Protein AF-A0A8T4SAX8-F1 (afdb_monomer)

Sequence (302 aa):
MKNDQKVLEKKLENIKKQLTTNAILVIIAALVLIFVPMMTFENFMFKFSLEVIIAFVVLIVCVVRSFTLRSKKEELEAELSIYSKKEIKQEVKKVEKEPEQEYTCAWCDKKFKTEETLHKHNETCEKKKHGEEKDIKIVLWGVGIIVFVIFSSISYFVFNNKVNLIAAVLIGFIATPFFDKVFVHYKKRNSRLRHFEFNWWKKTIVILVIILIFILINLLIPECPKSCNDNNSCTNDFCSAETGYKCMNTLKLNCKGNGICEGGEYGSSDCPNCDDNNKCTVDSYDSASKQCIHTEMIGCVK

Mean predicted aligned error: 15.71 Å

Foldseek 3Di:
DVVVLVVLVVVLVVLVVVLVVLVVVLVVLVVCVVVVVVPDDDDDLPPPPPVVVVSVVSNVVSVVVNVVSVVVNVVSVVVSVVVVVVVVVVVVVPDDDDDQDWDAAPQPRDIDSDPVVNVVVNVVSVVVVVVVVVVVVVVVVVVVVVVVVVVVVVVVVCVVVVPPVVVVVVVVVVCVVVVVVVVVVVCVVDVVCPPVPVDPVVVVVVVVVVVVVVVVVVVSVQAAPPDLCPVDPQWDWDADVVNVSDIDIDGHQQDAPPLQDHPPVPPGPSQDDLCPVDPQWDWDADSVVRDIDTHGHPPDDD

pLDDT: mean 80.19, std 11.48, range [44.44, 96.56]

Nearest PDB structures (foldseek):
  8al0-assembly1_0  TM=1.749E-01  e=9.809E+00  Synechocystis sp. PCC 6803

Solvent-accessible surface area (backbone atoms only — not comparable to full-atom values): 18014 Å² total; per-residue (Å²): 107,79,68,57,52,55,52,50,52,54,52,50,53,53,51,51,53,50,49,53,53,44,52,52,51,49,51,51,51,51,49,48,68,61,49,60,70,73,76,56,89,84,84,69,85,80,75,55,63,63,62,54,49,50,50,50,52,52,45,51,53,46,52,53,54,45,52,56,50,50,54,52,49,54,52,51,54,52,53,51,54,54,52,56,55,50,55,55,55,64,67,56,73,76,68,84,86,82,71,92,68,76,44,68,42,94,85,75,74,48,75,30,85,45,71,69,62,44,52,60,47,48,62,56,51,51,55,53,51,57,52,58,54,52,57,53,51,55,52,51,51,54,51,51,51,53,52,49,54,52,51,50,52,52,49,54,51,40,67,74,64,70,52,60,63,68,58,60,52,49,53,53,59,69,44,48,66,55,52,52,54,52,48,53,55,49,52,73,71,39,76,84,53,74,79,67,73,77,50,68,66,60,55,53,51,54,52,52,52,53,52,50,52,50,53,50,52,59,71,70,50,84,63,59,67,99,68,54,78,83,84,51,92,43,45,51,57,43,60,41,78,89,58,70,36,36,71,47,72,40,80,44,84,67,35,87,78,76,67,55,47,40,80,88,37,72,90,40,94,34,28,80,85,47,79,82,84,50,91,46,44,51,60,39,68,41,49,88,80,71,41,68,45,72,44,75,48,91,86,59,83,130

Structure (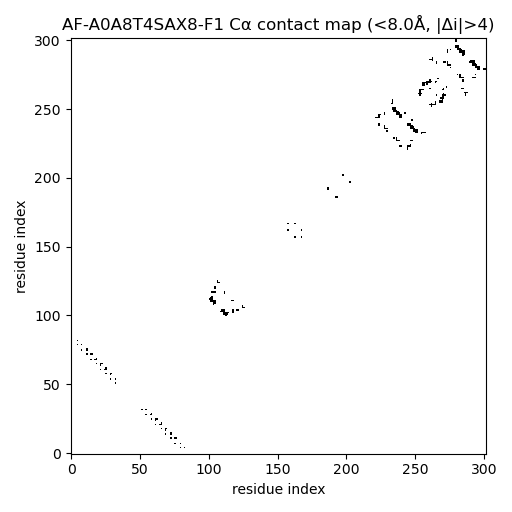mmCIF, N/CA/C/O backbone):
data_AF-A0A8T4SAX8-F1
#
_entry.id   AF-A0A8T4SAX8-F1
#
loop_
_atom_site.group_PDB
_atom_site.id
_atom_site.type_symbol
_atom_site.label_atom_id
_atom_site.label_alt_id
_atom_site.label_comp_id
_atom_site.label_asym_id
_atom_site.label_entity_id
_atom_site.label_seq_id
_atom_site.pdbx_PDB_ins_code
_atom_site.Cartn_x
_atom_site.Cartn_y
_atom_site.Cartn_z
_atom_site.occupancy
_atom_site.B_iso_or_equiv
_atom_site.auth_seq_id
_atom_site.auth_comp_id
_atom_site.auth_asym_id
_atom_site.auth_atom_id
_atom_site.pdbx_PDB_model_num
ATOM 1 N N . MET A 1 1 ? -40.194 -11.510 35.698 1.00 70.44 1 MET A N 1
ATOM 2 C CA . MET A 1 1 ? -38.965 -11.473 36.525 1.00 70.44 1 MET A CA 1
ATOM 3 C C . MET A 1 1 ? -38.112 -12.721 36.357 1.00 70.44 1 MET A C 1
ATOM 5 O O . MET A 1 1 ? -37.219 -12.670 35.525 1.00 70.44 1 MET A O 1
ATOM 9 N N . LYS A 1 2 ? -38.402 -13.866 37.002 1.00 81.00 2 LYS A N 1
ATOM 10 C CA . LYS A 1 2 ? -37.563 -15.081 36.840 1.00 81.00 2 LYS A CA 1
ATOM 11 C C . LYS A 1 2 ? -37.415 -15.573 35.390 1.00 81.00 2 LYS A C 1
ATOM 13 O O . LYS A 1 2 ? -36.378 -16.122 35.033 1.00 81.00 2 LYS A O 1
ATOM 18 N N . ASN A 1 3 ? -38.435 -15.377 34.550 1.00 87.50 3 ASN A N 1
ATOM 19 C CA . ASN A 1 3 ? -38.376 -15.784 33.142 1.00 87.50 3 ASN A CA 1
ATOM 20 C C . ASN A 1 3 ? -37.471 -14.861 32.301 1.00 87.50 3 ASN A C 1
ATOM 22 O O . ASN A 1 3 ? -36.722 -15.340 31.456 1.00 87.50 3 ASN A O 1
ATOM 26 N N . ASP A 1 4 ? -37.476 -13.556 32.581 1.00 85.31 4 ASP A N 1
ATOM 27 C CA . ASP A 1 4 ? -36.700 -12.557 31.833 1.00 85.31 4 ASP A CA 1
ATOM 28 C C . ASP A 1 4 ? -35.198 -12.668 32.130 1.00 85.31 4 ASP A C 1
ATOM 30 O O . ASP A 1 4 ? -34.370 -12.563 31.224 1.00 85.31 4 ASP A O 1
ATOM 34 N N . GLN A 1 5 ? -34.844 -12.975 33.384 1.00 87.94 5 GLN A N 1
ATOM 35 C CA . GLN A 1 5 ? -33.459 -13.229 33.785 1.00 87.94 5 GLN A CA 1
ATOM 36 C C . GLN A 1 5 ? -32.867 -14.433 33.040 1.00 87.94 5 GLN A C 1
ATOM 38 O O . GLN A 1 5 ? -31.785 -14.328 32.463 1.00 87.94 5 GLN A O 1
ATOM 43 N N . LYS A 1 6 ? -33.605 -15.550 32.966 1.00 90.75 6 LYS A N 1
ATOM 44 C CA . LYS A 1 6 ? -33.162 -16.743 32.223 1.00 90.75 6 LYS A CA 1
ATOM 45 C C . LYS A 1 6 ? -32.931 -16.450 30.737 1.00 90.75 6 LYS A C 1
ATOM 47 O O . LYS A 1 6 ? -32.014 -17.004 30.130 1.00 90.75 6 LYS A O 1
ATOM 52 N N . VAL A 1 7 ? -33.738 -15.570 30.137 1.00 92.44 7 VAL A N 1
ATOM 53 C CA . VAL A 1 7 ? -33.563 -15.150 28.736 1.00 92.44 7 VAL A CA 1
ATOM 54 C C . VAL A 1 7 ? -32.272 -14.341 28.554 1.00 92.44 7 VAL A C 1
ATOM 56 O O . VAL A 1 7 ? -31.550 -14.566 27.579 1.00 92.44 7 VAL A O 1
ATOM 59 N N . LEU A 1 8 ? -31.952 -13.433 29.480 1.00 88.06 8 LEU A N 1
ATOM 60 C CA . LEU A 1 8 ? -30.714 -12.645 29.450 1.00 88.06 8 LEU A CA 1
ATOM 61 C C . LEU A 1 8 ? -29.466 -13.510 29.667 1.00 88.06 8 LEU A C 1
ATOM 63 O O . LEU A 1 8 ? -28.505 -13.389 28.908 1.00 88.06 8 LEU A O 1
ATOM 67 N N . GLU A 1 9 ? -29.497 -14.434 30.628 1.00 90.75 9 GLU A N 1
ATOM 68 C CA . GLU A 1 9 ? -28.398 -15.376 30.884 1.00 90.75 9 GLU A CA 1
ATOM 69 C C . GLU A 1 9 ? -28.094 -16.232 29.647 1.00 90.75 9 GLU A C 1
ATOM 71 O O . GLU A 1 9 ? -26.938 -16.342 29.228 1.00 90.75 9 GLU A O 1
ATOM 76 N N . LYS A 1 10 ? -29.136 -16.745 28.979 1.00 94.50 10 LYS A N 1
ATOM 77 C CA . LYS A 1 10 ? -28.985 -17.517 27.737 1.00 94.50 10 LYS A CA 1
ATOM 78 C C . LYS A 1 10 ? -28.389 -16.681 26.596 1.00 94.50 10 LYS A C 1
ATOM 80 O O . LYS A 1 10 ? -27.551 -17.176 25.840 1.00 94.50 10 LYS A O 1
ATOM 85 N N . LYS A 1 11 ? -28.785 -15.408 26.461 1.00 92.75 11 LYS A N 1
ATOM 86 C CA . LYS A 1 11 ? -28.187 -14.481 25.479 1.00 92.75 11 LYS A CA 1
ATOM 87 C C . LYS A 1 11 ? -26.710 -14.224 25.783 1.00 92.75 11 LYS A C 1
ATOM 89 O O . LYS A 1 11 ? -25.894 -14.250 24.860 1.00 92.75 11 LYS A O 1
ATOM 94 N N . LEU A 1 12 ? -26.358 -14.024 27.053 1.00 91.12 12 LEU A N 1
ATOM 95 C CA . LEU A 1 12 ? -24.980 -13.797 27.485 1.00 91.12 12 LEU A CA 1
ATOM 96 C C . LEU A 1 12 ? -24.090 -15.016 27.203 1.00 91.12 12 LEU A C 1
ATOM 98 O O . LEU A 1 12 ? -22.977 -14.863 26.698 1.00 91.12 12 LEU A O 1
ATOM 102 N N . GLU A 1 13 ? -24.579 -16.227 27.475 1.00 92.94 13 GLU A N 1
ATOM 103 C CA . GLU A 1 13 ? -23.848 -17.463 27.181 1.00 92.94 13 GLU A CA 1
ATOM 104 C C . GLU A 1 13 ? -23.593 -17.629 25.674 1.00 92.94 13 GLU A C 1
ATOM 106 O O . GLU A 1 13 ? -22.482 -17.966 25.258 1.00 92.94 13 GLU A O 1
ATOM 111 N N . ASN A 1 14 ? -24.585 -17.305 24.837 1.00 92.81 14 ASN A N 1
ATOM 112 C CA . ASN A 1 14 ? -24.434 -17.354 23.384 1.00 92.81 14 ASN A CA 1
ATOM 113 C C . ASN A 1 14 ? -23.382 -16.346 22.874 1.00 92.81 14 ASN A C 1
ATOM 115 O O . ASN A 1 14 ? -22.537 -16.684 22.045 1.00 92.81 14 ASN A O 1
ATOM 119 N N . ILE A 1 15 ? -23.362 -15.124 23.422 1.00 87.19 15 ILE A N 1
ATOM 120 C CA . ILE A 1 15 ? -22.340 -14.115 23.089 1.00 87.19 15 ILE A CA 1
ATOM 121 C C . ILE A 1 15 ? -20.943 -14.584 23.519 1.00 87.19 15 ILE A C 1
ATOM 123 O O . ILE A 1 15 ? -19.986 -14.414 22.764 1.00 87.19 15 ILE A O 1
ATOM 127 N N . LYS A 1 16 ? -20.806 -15.222 24.692 1.00 88.81 16 LYS A N 1
ATOM 128 C CA . LYS A 1 16 ? -19.526 -15.794 25.153 1.00 88.81 16 LYS A CA 1
ATOM 129 C C . LYS A 1 16 ? -19.000 -16.876 24.197 1.00 88.81 16 LYS A C 1
ATOM 131 O O . LYS A 1 16 ? -17.805 -16.873 23.890 1.00 88.81 16 LYS A O 1
ATOM 136 N N . LYS A 1 17 ? -19.876 -17.747 23.676 1.00 91.81 17 LYS A N 1
ATOM 137 C CA . LYS A 1 17 ? -19.527 -18.758 22.653 1.00 91.81 17 LYS A CA 1
ATOM 138 C C . LYS A 1 17 ? -19.096 -18.123 21.324 1.00 91.81 17 LYS A C 1
ATOM 140 O O . LYS A 1 17 ? -18.117 -18.552 20.715 1.00 91.81 17 LYS A O 1
ATOM 145 N N . GLN A 1 18 ? -19.762 -17.052 20.890 1.00 86.50 18 GLN A N 1
ATOM 146 C CA . GLN A 1 18 ? -19.338 -16.320 19.689 1.00 86.50 18 GLN A CA 1
ATOM 147 C C . GLN A 1 18 ? -17.985 -15.620 19.872 1.00 86.50 18 GLN A C 1
ATOM 149 O O . GLN A 1 18 ? -17.155 -15.653 18.967 1.00 86.50 18 GLN A O 1
ATOM 154 N N . LEU A 1 19 ? -17.729 -15.023 21.042 1.00 83.88 19 LEU A N 1
ATOM 155 C CA . LEU A 1 19 ? -16.450 -14.366 21.333 1.00 83.88 19 LEU A CA 1
ATOM 156 C C . LEU A 1 19 ? -15.275 -15.349 21.302 1.00 83.88 19 LEU A C 1
ATOM 158 O O . LEU A 1 19 ? -14.224 -15.028 20.755 1.00 83.88 19 LEU A O 1
ATOM 162 N N . THR A 1 20 ? -15.457 -16.540 21.874 1.00 88.12 20 THR A N 1
ATOM 163 C CA . THR A 1 20 ? -14.436 -17.601 21.869 1.00 88.12 20 THR A CA 1
ATOM 164 C C . THR A 1 20 ? -14.172 -18.117 20.457 1.00 88.12 20 THR A C 1
ATOM 166 O O . THR A 1 20 ? -13.016 -18.223 20.061 1.00 88.12 20 THR A O 1
ATOM 169 N N . THR A 1 21 ? -15.221 -18.325 19.658 1.00 89.19 21 THR A N 1
ATOM 170 C CA . THR A 1 21 ? -15.084 -18.733 18.247 1.00 89.19 21 THR A CA 1
ATOM 171 C C . THR A 1 21 ? -14.321 -17.689 17.421 1.00 89.19 21 THR A C 1
ATOM 173 O O . THR A 1 21 ? -13.393 -18.028 16.689 1.00 89.19 21 THR A O 1
ATOM 176 N N . ASN A 1 22 ? -14.652 -16.402 17.576 1.00 79.88 22 ASN A N 1
ATOM 177 C CA . ASN A 1 22 ? -13.952 -15.329 16.867 1.00 79.88 22 ASN A CA 1
ATOM 178 C C . ASN A 1 22 ? -12.493 -15.185 17.319 1.00 79.88 22 ASN A C 1
ATOM 180 O O . ASN A 1 22 ? -11.630 -14.915 16.490 1.00 79.88 22 ASN A O 1
ATOM 184 N N . ALA A 1 23 ? -12.203 -15.371 18.611 1.00 81.31 23 ALA A N 1
ATOM 185 C CA . ALA A 1 23 ? -10.832 -15.337 19.115 1.00 81.31 23 ALA A CA 1
ATOM 186 C C . ALA A 1 23 ? -9.970 -16.432 18.467 1.00 81.31 23 ALA A C 1
ATOM 188 O O . ALA A 1 23 ? -8.852 -16.153 18.041 1.00 81.31 23 ALA A O 1
ATOM 189 N N . ILE A 1 24 ? -10.512 -17.646 18.318 1.00 86.38 24 ILE A N 1
ATOM 190 C CA . ILE A 1 24 ? -9.838 -18.754 17.624 1.00 86.38 24 ILE A CA 1
ATOM 191 C C . ILE A 1 24 ? -9.590 -18.403 16.150 1.00 86.38 24 ILE A C 1
ATOM 193 O O . ILE A 1 24 ? -8.477 -18.582 15.665 1.00 86.38 24 ILE A O 1
ATOM 197 N N . LEU A 1 25 ? -10.582 -17.840 15.450 1.00 80.75 25 LEU A N 1
ATOM 198 C CA . LEU A 1 25 ? -10.434 -17.397 14.055 1.00 80.75 25 LEU A CA 1
ATOM 199 C C . LEU A 1 25 ? -9.339 -16.337 13.878 1.00 80.75 25 LEU A C 1
ATOM 201 O O . LEU A 1 25 ? -8.557 -16.424 12.936 1.00 80.75 25 LEU A O 1
ATOM 205 N N . VAL A 1 26 ? -9.250 -15.364 14.791 1.00 77.75 26 VAL A N 1
ATOM 206 C CA . VAL A 1 26 ? -8.187 -14.345 14.773 1.00 77.75 26 VAL A CA 1
ATOM 207 C C . VAL A 1 26 ? -6.812 -14.985 14.970 1.00 77.75 26 VAL A C 1
ATOM 209 O O . VAL A 1 26 ? -5.874 -14.619 14.268 1.00 77.75 26 VAL A O 1
ATOM 212 N N . ILE A 1 27 ? -6.692 -15.959 15.878 1.00 79.94 27 ILE A N 1
ATOM 213 C CA . ILE A 1 27 ? -5.437 -16.691 16.101 1.00 79.94 27 ILE A CA 1
ATOM 214 C C . ILE A 1 27 ? -5.048 -17.488 14.851 1.00 79.94 27 ILE A C 1
ATOM 216 O O . ILE A 1 27 ? -3.904 -17.404 14.421 1.00 79.94 27 ILE A O 1
ATOM 220 N N . ILE A 1 28 ? -5.986 -18.212 14.232 1.00 80.25 28 ILE A N 1
ATOM 221 C CA . ILE A 1 28 ? -5.727 -18.973 12.999 1.00 80.25 28 ILE A CA 1
ATOM 222 C C . ILE A 1 28 ? -5.284 -18.035 11.872 1.00 80.25 28 ILE A C 1
ATOM 224 O O . ILE A 1 28 ? -4.273 -18.299 11.230 1.00 80.25 28 ILE A O 1
ATOM 228 N N . ALA A 1 29 ? -5.986 -16.920 11.656 1.00 77.69 29 ALA A N 1
ATOM 229 C CA . ALA A 1 29 ? -5.616 -15.942 10.635 1.00 77.69 29 ALA A CA 1
ATOM 230 C C . ALA A 1 29 ? -4.221 -15.342 10.890 1.00 77.69 29 ALA A C 1
ATOM 232 O O . ALA A 1 29 ? -3.433 -15.200 9.958 1.00 77.69 29 ALA A O 1
ATOM 233 N N . ALA A 1 30 ? -3.886 -15.047 12.150 1.00 77.75 30 ALA A N 1
ATOM 234 C CA . ALA A 1 30 ? -2.553 -14.586 12.526 1.00 77.75 30 ALA A CA 1
ATOM 235 C C . ALA A 1 30 ? -1.475 -15.653 12.264 1.00 77.75 30 ALA A C 1
ATOM 237 O O . ALA A 1 30 ? -0.420 -15.328 11.731 1.00 77.75 30 ALA A O 1
ATOM 238 N N . LEU A 1 31 ? -1.745 -16.925 12.578 1.00 78.25 31 LEU A N 1
ATOM 239 C CA . LEU A 1 31 ? -0.827 -18.029 12.284 1.00 78.25 31 LEU A CA 1
ATOM 240 C C . LEU A 1 31 ? -0.626 -18.208 10.776 1.00 78.25 31 LEU A C 1
ATOM 242 O O . LEU A 1 31 ? 0.508 -18.353 10.340 1.00 78.25 31 LEU A O 1
ATOM 246 N N . VAL A 1 32 ? -1.684 -18.125 9.968 1.00 78.19 32 VAL A N 1
ATOM 247 C CA . VAL A 1 32 ? -1.574 -18.171 8.500 1.00 78.19 32 VAL A CA 1
ATOM 248 C C . VAL A 1 32 ? -0.686 -17.029 7.991 1.00 78.19 32 VAL A C 1
ATOM 250 O O . VAL A 1 32 ? 0.222 -17.277 7.205 1.00 78.19 32 VAL A O 1
ATOM 253 N N . LEU A 1 33 ? -0.860 -15.803 8.497 1.00 74.38 33 LEU A N 1
ATOM 254 C CA . LEU A 1 33 ? -0.003 -14.665 8.132 1.00 74.38 33 LEU A CA 1
ATOM 255 C C . LEU A 1 33 ? 1.471 -14.854 8.535 1.00 74.38 33 LEU A C 1
ATOM 257 O O . LEU A 1 33 ? 2.345 -14.325 7.857 1.00 74.38 33 LEU A O 1
ATOM 261 N N . ILE A 1 34 ? 1.753 -15.599 9.609 1.00 76.12 34 ILE A N 1
ATOM 262 C CA . ILE A 1 34 ? 3.121 -15.895 10.067 1.00 76.12 34 ILE A CA 1
ATOM 263 C C . ILE A 1 34 ? 3.753 -17.040 9.260 1.00 76.12 34 ILE A C 1
ATOM 265 O O . ILE A 1 34 ? 4.930 -16.970 8.917 1.00 76.12 34 ILE A O 1
ATOM 269 N N . PHE A 1 35 ? 2.991 -18.093 8.954 1.00 70.81 35 PHE A N 1
ATOM 270 C CA . PHE A 1 35 ? 3.514 -19.315 8.334 1.00 70.81 35 PHE A CA 1
ATOM 271 C C . PHE A 1 35 ? 3.559 -19.267 6.802 1.00 70.81 35 PHE A C 1
ATOM 273 O O . PHE A 1 35 ? 4.450 -19.876 6.212 1.00 70.81 35 PHE A O 1
ATOM 280 N N . VAL A 1 36 ? 2.651 -18.538 6.143 1.00 70.75 36 VAL A N 1
ATOM 281 C CA . VAL A 1 36 ? 2.628 -18.424 4.670 1.00 70.75 36 VAL A CA 1
ATOM 282 C C . VAL A 1 36 ? 3.931 -17.829 4.102 1.00 70.75 36 VAL A C 1
ATOM 284 O O . VAL A 1 36 ? 4.454 -18.396 3.144 1.00 70.75 36 VAL A O 1
ATOM 287 N N . PRO A 1 37 ? 4.539 -16.780 4.691 1.00 57.44 37 PRO A N 1
ATOM 288 C CA . PRO A 1 37 ? 5.821 -16.251 4.219 1.00 57.44 37 PRO A CA 1
ATOM 289 C C . PRO A 1 37 ? 7.005 -17.213 4.399 1.00 57.44 37 PRO A C 1
ATOM 291 O O . PRO A 1 37 ? 7.983 -17.113 3.664 1.00 57.44 37 PRO A O 1
ATOM 294 N N . MET A 1 38 ? 6.941 -18.142 5.363 1.00 57.97 38 MET A N 1
ATOM 295 C CA . MET A 1 38 ? 8.055 -19.053 5.663 1.00 57.97 38 MET A CA 1
ATOM 296 C C . MET A 1 38 ? 8.207 -20.205 4.660 1.00 57.97 38 MET A C 1
ATOM 298 O O . MET A 1 38 ? 9.272 -20.813 4.615 1.00 57.97 38 MET A O 1
ATOM 302 N N . MET A 1 39 ? 7.180 -20.530 3.867 1.00 52.75 39 MET A N 1
ATOM 303 C CA . MET A 1 39 ? 7.173 -21.756 3.053 1.00 52.75 39 MET A CA 1
ATOM 304 C C . MET A 1 39 ? 7.593 -21.575 1.586 1.00 52.75 39 MET A C 1
ATOM 306 O O . MET A 1 39 ? 7.742 -22.573 0.886 1.00 52.75 39 MET A O 1
ATOM 310 N N . THR A 1 40 ? 7.821 -20.355 1.089 1.00 51.44 40 THR A N 1
ATOM 311 C CA . THR A 1 40 ? 8.113 -20.147 -0.345 1.00 51.44 40 THR A CA 1
ATOM 312 C C . THR A 1 40 ? 9.084 -18.990 -0.582 1.00 51.44 40 THR A C 1
ATOM 314 O O . THR A 1 40 ? 8.663 -17.891 -0.940 1.00 51.44 40 THR A O 1
ATOM 317 N N . PHE A 1 41 ? 10.388 -19.222 -0.395 1.00 49.03 41 PHE A N 1
ATOM 318 C CA . PHE A 1 41 ? 11.406 -18.173 -0.559 1.00 49.03 41 PHE A CA 1
ATOM 319 C C . PHE A 1 41 ? 12.031 -18.085 -1.966 1.00 49.03 41 PHE A C 1
ATOM 321 O O . PHE A 1 41 ? 12.751 -17.132 -2.230 1.00 49.03 41 PHE A O 1
ATOM 328 N N . GLU A 1 42 ? 11.751 -19.005 -2.902 1.00 51.19 42 GLU A N 1
ATOM 329 C CA . GLU A 1 42 ? 12.548 -19.052 -4.147 1.00 51.19 42 GLU A CA 1
ATOM 330 C C . GLU A 1 42 ? 11.902 -18.521 -5.439 1.00 51.19 42 GLU A C 1
ATOM 332 O O . GLU A 1 42 ? 12.652 -18.264 -6.368 1.00 51.19 42 GLU A O 1
ATOM 337 N N . ASN A 1 43 ? 10.587 -18.267 -5.560 1.00 47.50 43 ASN A N 1
ATOM 338 C CA . ASN A 1 43 ? 10.024 -17.814 -6.861 1.00 47.50 43 ASN A CA 1
ATOM 339 C C . ASN A 1 43 ? 8.744 -16.944 -6.806 1.00 47.50 43 ASN A C 1
ATOM 341 O O . ASN A 1 43 ? 7.975 -16.884 -7.766 1.00 47.50 43 ASN A O 1
ATOM 345 N N . PHE A 1 44 ? 8.463 -16.261 -5.694 1.00 44.44 44 PHE A N 1
ATOM 346 C CA . PHE A 1 44 ? 7.083 -15.883 -5.354 1.00 44.44 44 PHE A CA 1
ATOM 347 C C . PHE A 1 44 ? 6.861 -14.369 -5.148 1.00 44.44 44 PHE A C 1
ATOM 349 O O . PHE A 1 44 ? 6.415 -13.943 -4.093 1.00 44.44 44 PHE A O 1
ATOM 356 N N . MET A 1 45 ? 7.151 -13.527 -6.149 1.00 49.72 45 MET A N 1
ATOM 357 C CA . MET A 1 45 ? 6.969 -12.061 -6.027 1.00 49.72 45 MET A CA 1
ATOM 358 C C . MET A 1 45 ? 5.638 -11.509 -6.575 1.00 49.72 45 MET A C 1
ATOM 360 O O . MET A 1 45 ? 5.249 -10.416 -6.190 1.00 49.72 45 MET A O 1
ATOM 364 N N . PHE A 1 46 ? 4.887 -12.239 -7.417 1.00 47.69 46 PHE A N 1
ATOM 365 C CA . PHE A 1 46 ? 3.712 -11.658 -8.109 1.00 47.69 46 PHE A CA 1
ATOM 366 C C . PHE A 1 46 ? 2.332 -12.243 -7.751 1.00 47.69 46 PHE A C 1
ATOM 368 O O . PHE A 1 46 ? 1.319 -11.607 -8.026 1.00 47.69 46 PHE A O 1
ATOM 375 N N . LYS A 1 47 ? 2.244 -13.408 -7.091 1.00 51.59 47 LYS A N 1
ATOM 376 C CA . LYS A 1 47 ? 0.954 -13.981 -6.632 1.00 51.59 47 LYS A CA 1
ATOM 377 C C . LYS A 1 47 ? 0.564 -13.597 -5.197 1.00 51.59 47 LYS A C 1
ATOM 379 O O . LYS A 1 47 ? -0.546 -13.898 -4.769 1.00 51.59 47 LYS A O 1
ATOM 384 N N . PHE A 1 48 ? 1.441 -12.895 -4.474 1.00 53.62 48 PHE A N 1
ATOM 385 C CA . PHE A 1 48 ? 1.287 -12.602 -3.044 1.00 53.62 48 PHE A CA 1
ATOM 386 C C . PHE A 1 48 ? 0.198 -11.561 -2.716 1.00 53.62 48 PHE A C 1
ATOM 388 O O . PHE A 1 48 ? -0.293 -11.536 -1.589 1.00 53.62 48 PHE A O 1
ATOM 395 N N . SER A 1 49 ? -0.217 -10.710 -3.663 1.00 66.12 49 SER A N 1
ATOM 396 C CA . SER A 1 49 ? -1.087 -9.573 -3.326 1.00 66.12 49 SER A CA 1
ATOM 397 C C . SER A 1 49 ? -2.508 -9.978 -2.943 1.00 66.12 49 SER A C 1
ATOM 399 O O . SER A 1 49 ? -3.024 -9.474 -1.953 1.00 66.12 49 SER A O 1
ATOM 401 N N . LEU A 1 50 ? -3.165 -10.881 -3.674 1.00 70.12 50 LEU A N 1
ATOM 402 C CA . LEU A 1 50 ? -4.600 -11.088 -3.456 1.00 70.12 50 LEU A CA 1
ATOM 403 C C . LEU A 1 50 ? -4.899 -11.916 -2.197 1.00 70.12 50 LEU A C 1
ATOM 405 O O . LEU A 1 50 ? -5.783 -11.548 -1.428 1.00 70.12 50 LEU A O 1
ATOM 409 N N . GLU A 1 51 ? -4.152 -12.992 -1.943 1.00 73.69 51 GLU A N 1
ATOM 410 C CA . GLU A 1 51 ? -4.402 -13.866 -0.786 1.00 73.69 51 GLU A CA 1
ATOM 411 C C . GLU A 1 51 ? -4.062 -13.187 0.544 1.00 73.69 51 GLU A C 1
ATOM 413 O O . GLU A 1 51 ? -4.821 -13.308 1.507 1.00 73.69 51 GLU A O 1
ATOM 418 N N . VAL A 1 52 ? -2.985 -12.395 0.591 1.00 70.81 52 VAL A N 1
ATOM 419 C CA . VAL A 1 52 ? -2.642 -11.615 1.789 1.00 70.81 52 VAL A CA 1
ATOM 420 C C . VAL A 1 52 ? -3.649 -10.497 2.025 1.00 70.81 52 VAL A C 1
ATOM 422 O O . VAL A 1 52 ? -4.059 -10.293 3.167 1.00 70.81 52 VAL A O 1
ATOM 425 N N . ILE A 1 53 ? -4.117 -9.818 0.971 1.00 71.19 53 ILE A N 1
ATOM 426 C CA . ILE A 1 53 ? -5.188 -8.821 1.102 1.00 71.19 53 ILE A CA 1
ATOM 427 C C . ILE A 1 53 ? -6.469 -9.483 1.629 1.00 71.19 53 ILE A C 1
ATOM 429 O O . ILE A 1 53 ? -7.072 -8.959 2.565 1.00 71.19 53 ILE A O 1
ATOM 433 N N . ILE A 1 54 ? -6.863 -10.650 1.105 1.00 78.25 54 ILE A N 1
ATOM 434 C CA . ILE A 1 54 ? -8.037 -11.393 1.591 1.00 78.25 54 ILE A CA 1
ATOM 435 C C . ILE A 1 54 ? -7.859 -11.778 3.065 1.00 78.25 54 ILE A C 1
ATOM 437 O O . ILE A 1 54 ? -8.758 -11.521 3.868 1.00 78.25 54 ILE A O 1
ATOM 441 N N . ALA A 1 55 ? -6.703 -12.323 3.453 1.00 77.62 55 ALA A N 1
ATOM 442 C CA . ALA A 1 55 ? -6.417 -12.678 4.843 1.00 77.62 55 ALA A CA 1
ATOM 443 C C . ALA A 1 55 ? -6.491 -11.456 5.774 1.00 77.62 55 ALA A C 1
ATOM 445 O O . ALA A 1 55 ? -7.070 -11.531 6.860 1.00 77.62 55 ALA A O 1
ATOM 446 N N . PHE A 1 56 ? -5.978 -10.306 5.330 1.00 72.75 56 PHE A N 1
ATOM 447 C CA . PHE A 1 56 ? -6.006 -9.062 6.094 1.00 72.75 56 PHE A CA 1
ATOM 448 C C . PHE A 1 56 ? -7.427 -8.496 6.232 1.00 72.75 56 PHE A C 1
ATOM 450 O O . PHE A 1 56 ? -7.831 -8.088 7.321 1.00 72.75 56 PHE A O 1
ATOM 457 N N . VAL A 1 57 ? -8.228 -8.531 5.162 1.00 74.19 57 VAL A N 1
ATOM 458 C CA . VAL A 1 57 ? -9.643 -8.128 5.197 1.00 74.19 57 VAL A CA 1
ATOM 459 C C . VAL A 1 57 ? -10.437 -9.031 6.143 1.00 74.19 57 VAL A C 1
ATOM 461 O O . VAL A 1 57 ? -11.196 -8.529 6.975 1.00 74.19 57 VAL A O 1
ATOM 464 N N . VAL A 1 58 ? -10.227 -10.349 6.087 1.00 80.19 58 VAL A N 1
ATOM 465 C CA . VAL A 1 58 ? -10.859 -11.307 7.009 1.00 80.19 58 VAL A CA 1
ATOM 466 C C . VAL A 1 58 ? -10.461 -11.012 8.456 1.00 80.19 58 VAL A C 1
ATOM 468 O O . VAL A 1 58 ? -11.329 -10.998 9.333 1.00 80.19 58 VAL A O 1
ATOM 471 N N . LEU A 1 59 ? -9.186 -10.703 8.711 1.00 80.69 59 LEU A N 1
ATOM 472 C CA . LEU A 1 59 ? -8.697 -10.317 10.034 1.00 80.69 59 LEU A CA 1
ATOM 473 C C . LEU A 1 59 ? -9.409 -9.055 10.547 1.00 80.69 59 LEU A C 1
ATOM 475 O O . LEU A 1 59 ? -9.930 -9.057 11.664 1.00 80.69 59 LEU A O 1
ATOM 479 N N . ILE A 1 60 ? -9.500 -8.001 9.726 1.00 72.12 60 ILE A N 1
ATOM 480 C CA . ILE A 1 60 ? -10.185 -6.747 10.080 1.00 72.12 60 ILE A CA 1
ATOM 481 C C . ILE A 1 60 ? -11.656 -7.014 10.409 1.00 72.12 60 ILE A C 1
ATOM 483 O O . ILE A 1 60 ? -12.141 -6.586 11.459 1.00 72.12 60 ILE A O 1
ATOM 487 N N . VAL A 1 61 ? -12.365 -7.761 9.558 1.00 77.62 61 VAL A N 1
ATOM 488 C CA . VAL A 1 61 ? -13.777 -8.111 9.779 1.00 77.62 61 VAL A CA 1
ATOM 489 C C . VAL A 1 61 ? -13.948 -8.892 11.087 1.00 77.62 61 VAL A C 1
ATOM 491 O O . VAL A 1 61 ? -14.854 -8.590 11.871 1.00 77.62 61 VAL A O 1
ATOM 494 N N . CYS A 1 62 ? -13.056 -9.843 11.380 1.00 77.62 62 CYS A N 1
ATOM 495 C CA . CYS A 1 62 ? -13.078 -10.611 12.628 1.00 77.62 62 CYS A CA 1
ATOM 496 C C . CYS A 1 62 ? -12.837 -9.730 13.862 1.00 77.62 62 CYS A C 1
ATOM 498 O O . CYS A 1 62 ? -13.528 -9.882 14.876 1.00 77.62 62 CYS A O 1
ATOM 500 N N . VAL A 1 63 ? -11.902 -8.780 13.785 1.00 75.38 63 VAL A N 1
ATOM 501 C CA . VAL A 1 63 ? -11.602 -7.841 14.876 1.00 75.38 63 VAL A CA 1
ATOM 502 C C . VAL A 1 63 ? -12.781 -6.899 15.129 1.00 75.38 63 VAL A C 1
ATOM 504 O O . VAL A 1 63 ? -13.221 -6.771 16.274 1.00 75.38 63 VAL A O 1
ATOM 507 N N . VAL A 1 64 ? -13.361 -6.304 14.082 1.00 77.12 64 VAL A N 1
ATOM 508 C CA . VAL A 1 64 ? -14.532 -5.412 14.195 1.00 77.12 64 VAL A CA 1
ATOM 509 C C . VAL A 1 64 ? -15.736 -6.159 14.777 1.00 77.12 64 VAL A C 1
ATOM 511 O O . VAL A 1 64 ? -16.412 -5.669 15.691 1.00 77.12 64 VAL A O 1
ATOM 514 N N . ARG A 1 65 ? -15.985 -7.390 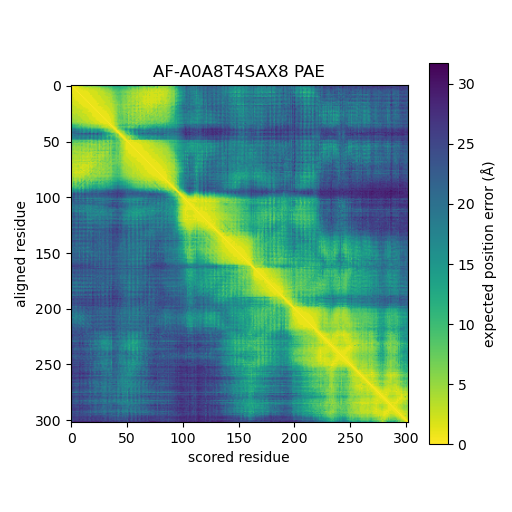14.313 1.00 82.00 65 ARG A N 1
ATOM 515 C CA . ARG A 1 65 ? -17.051 -8.243 14.854 1.00 82.00 65 ARG A CA 1
ATOM 516 C C . ARG A 1 65 ? -16.806 -8.613 16.320 1.00 82.00 65 ARG A C 1
ATOM 518 O O . ARG A 1 65 ? -17.738 -8.627 17.118 1.00 82.00 65 ARG A O 1
ATOM 525 N N . SER A 1 66 ? -15.561 -8.872 16.706 1.00 79.81 66 SER A N 1
ATOM 526 C CA . SER A 1 66 ? -15.207 -9.154 18.104 1.00 79.81 66 SER A CA 1
ATOM 527 C C . SER A 1 66 ? -15.417 -7.937 19.005 1.00 79.81 66 SER A C 1
ATOM 529 O O . SER A 1 66 ? -15.936 -8.072 20.113 1.00 79.81 66 SER A O 1
ATOM 531 N N . PHE A 1 67 ? -15.082 -6.740 18.518 1.00 74.69 67 PHE A N 1
ATOM 532 C CA . PHE A 1 67 ? -15.273 -5.495 19.258 1.00 74.69 67 PHE A CA 1
ATOM 533 C C . PHE A 1 67 ? -16.759 -5.189 19.496 1.00 74.69 67 PHE A C 1
ATOM 535 O O . PHE A 1 67 ? -17.167 -4.903 20.622 1.00 74.69 67 PHE A O 1
ATOM 542 N N . THR A 1 68 ? -17.593 -5.333 18.462 1.00 78.69 68 THR A N 1
ATOM 543 C CA . THR A 1 68 ? -19.051 -5.138 18.575 1.00 78.69 68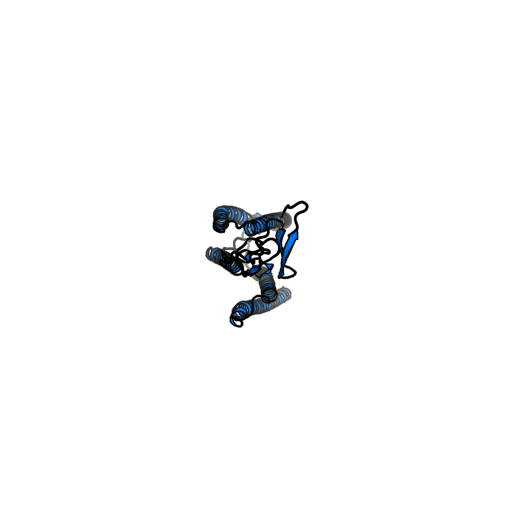 THR A CA 1
ATOM 544 C C . THR A 1 68 ? -19.707 -6.148 19.519 1.00 78.69 68 THR A C 1
ATOM 546 O O . THR A 1 68 ? -20.569 -5.773 20.316 1.00 78.69 68 THR A O 1
ATOM 549 N N . LEU A 1 69 ? -19.271 -7.412 19.504 1.00 82.69 69 LEU A N 1
ATOM 550 C CA . LEU A 1 69 ? -19.747 -8.418 20.458 1.00 82.69 69 LEU A CA 1
ATOM 551 C C . LEU A 1 69 ? -19.310 -8.123 21.895 1.00 82.69 69 LEU A C 1
ATOM 553 O O . LEU A 1 69 ? -20.090 -8.343 22.821 1.00 82.69 69 LEU A O 1
ATOM 557 N N . ARG A 1 70 ? -18.097 -7.596 22.095 1.00 83.12 70 ARG A N 1
ATOM 558 C CA . ARG A 1 70 ? -17.619 -7.192 23.423 1.00 83.12 70 ARG A CA 1
ATOM 559 C C . ARG A 1 70 ? -18.467 -6.062 24.000 1.00 83.12 70 ARG A C 1
ATOM 561 O O . ARG A 1 70 ? -18.884 -6.160 25.147 1.00 83.12 70 ARG A O 1
ATOM 568 N N . SER A 1 71 ? -18.801 -5.063 23.184 1.00 80.50 71 SER A N 1
ATOM 569 C CA . SER A 1 71 ? -19.694 -3.975 23.597 1.00 80.50 71 SER A CA 1
ATOM 570 C C . SER A 1 71 ? -21.083 -4.489 23.992 1.00 80.50 71 SER A C 1
ATOM 572 O O . SER A 1 71 ? -21.601 -4.088 25.029 1.00 80.50 71 SER A O 1
ATOM 574 N N . LYS A 1 72 ? -21.672 -5.415 23.219 1.00 86.81 72 LYS A N 1
ATOM 575 C CA . LYS A 1 72 ? -22.964 -6.036 23.571 1.00 86.81 72 LYS A CA 1
ATOM 576 C C . LYS A 1 72 ? -22.896 -6.869 24.850 1.00 86.81 72 LYS A C 1
ATOM 578 O O . LYS A 1 72 ? -23.865 -6.924 25.598 1.00 86.81 72 LYS A O 1
ATOM 583 N N . LYS A 1 73 ? -21.768 -7.540 25.095 1.00 89.56 73 LYS A N 1
ATOM 584 C CA . LYS A 1 73 ? -21.545 -8.302 26.328 1.00 89.56 73 LYS A CA 1
ATOM 585 C C . LYS A 1 73 ? -21.584 -7.379 27.551 1.00 89.56 73 LYS A C 1
ATOM 587 O O . LYS A 1 73 ? -22.277 -7.699 28.508 1.00 89.56 73 LYS A O 1
ATOM 592 N N . GLU A 1 74 ? -20.872 -6.255 27.502 1.00 88.81 74 GLU A N 1
ATOM 593 C CA . GLU A 1 74 ? -20.830 -5.272 28.596 1.00 88.81 74 GLU A CA 1
ATOM 594 C C . GLU A 1 74 ? -22.212 -4.653 28.863 1.00 88.81 74 GLU A C 1
ATOM 596 O O . GLU A 1 74 ? -22.598 -4.485 30.017 1.00 88.81 74 GLU A O 1
ATOM 601 N N . GLU A 1 75 ? -22.987 -4.382 27.808 1.00 88.88 75 GLU A N 1
ATOM 602 C CA . GLU A 1 75 ? -24.373 -3.911 27.917 1.00 88.88 75 GLU A CA 1
ATOM 603 C C . GLU A 1 75 ? -25.274 -4.939 28.621 1.00 88.88 75 GLU A C 1
ATOM 605 O O . GLU A 1 75 ? -25.956 -4.595 29.587 1.00 88.88 75 GLU A O 1
ATOM 610 N N . LEU A 1 76 ? -25.212 -6.218 28.224 1.00 89.06 76 LEU A N 1
ATOM 611 C CA . LEU A 1 76 ? -25.976 -7.280 28.888 1.00 89.06 76 LEU A CA 1
ATOM 612 C C . LEU A 1 76 ? -25.552 -7.499 30.345 1.00 89.06 76 LEU A C 1
ATOM 614 O O . LEU A 1 76 ? -26.404 -7.736 31.198 1.00 89.06 76 LEU A O 1
ATOM 618 N N . GLU A 1 77 ? -24.253 -7.448 30.648 1.00 89.00 77 GLU A N 1
ATOM 619 C CA . GLU A 1 77 ? -23.758 -7.585 32.024 1.00 89.00 77 GLU A CA 1
ATOM 620 C C . GLU A 1 77 ? -24.240 -6.416 32.901 1.00 89.00 77 GLU A C 1
ATOM 622 O O . GLU A 1 77 ? -24.635 -6.627 34.053 1.00 89.00 77 GLU A O 1
ATOM 627 N N . ALA A 1 78 ? -24.306 -5.200 32.346 1.00 87.88 78 ALA A N 1
ATOM 628 C CA . ALA A 1 78 ? -24.888 -4.048 33.024 1.00 87.88 78 ALA A CA 1
ATOM 629 C C . ALA A 1 78 ? -26.396 -4.229 33.276 1.00 87.88 78 ALA A C 1
ATOM 631 O O . ALA A 1 78 ? -26.843 -4.016 34.407 1.00 87.88 78 ALA A O 1
ATOM 632 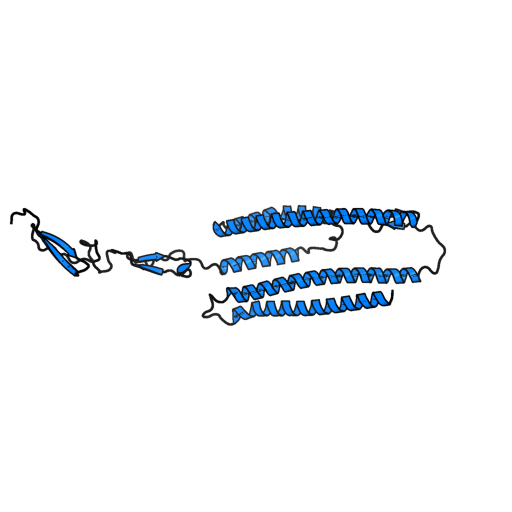N N . GLU A 1 79 ? -27.171 -4.679 32.283 1.00 89.06 79 GLU A N 1
ATOM 633 C CA . GLU A 1 79 ? -28.603 -4.979 32.442 1.00 89.06 79 GLU A CA 1
ATOM 634 C C . GLU A 1 79 ? -28.856 -6.049 33.515 1.00 89.06 79 GLU A C 1
ATOM 636 O O . GLU A 1 79 ? -29.718 -5.871 34.381 1.00 89.06 79 GLU A O 1
ATOM 641 N N . LEU A 1 80 ? -28.060 -7.125 33.518 1.00 89.75 80 LEU A N 1
ATOM 642 C CA . LEU A 1 80 ? -28.163 -8.200 34.507 1.00 89.75 80 LEU A CA 1
ATOM 643 C C . LEU A 1 80 ? -27.886 -7.684 35.930 1.00 89.75 80 LEU A C 1
ATOM 645 O O . LEU A 1 80 ? -28.593 -8.038 36.876 1.00 89.75 80 LEU A O 1
ATOM 649 N N . SER A 1 81 ? -26.898 -6.794 36.080 1.00 87.31 81 SER A N 1
ATOM 650 C CA . SER A 1 81 ? -26.554 -6.187 37.373 1.00 87.31 81 SER A CA 1
ATOM 651 C C . SER A 1 81 ? -27.675 -5.301 37.934 1.00 87.31 81 SER A C 1
ATOM 653 O O . SER A 1 81 ? -27.891 -5.256 39.148 1.00 87.31 81 SER A O 1
ATOM 655 N N . ILE A 1 82 ? -28.426 -4.619 37.060 1.00 86.50 82 ILE A N 1
ATOM 656 C CA . ILE A 1 82 ? -29.590 -3.812 37.445 1.00 86.50 82 ILE A CA 1
ATOM 657 C C . ILE A 1 82 ? -30.731 -4.727 37.900 1.00 86.50 82 ILE A C 1
ATOM 659 O O . ILE A 1 82 ? -31.400 -4.418 38.888 1.00 86.50 82 ILE A O 1
ATOM 663 N N . TYR A 1 83 ? -30.937 -5.854 37.212 1.00 82.56 83 TYR A N 1
ATOM 664 C CA . TYR A 1 83 ? -31.978 -6.824 37.557 1.00 82.56 83 TYR A CA 1
ATOM 665 C C . TYR A 1 83 ? -31.738 -7.446 38.941 1.00 82.56 83 TYR A C 1
ATOM 667 O O . TYR A 1 83 ? -32.631 -7.419 39.786 1.00 82.56 83 TYR A O 1
ATOM 675 N N . SER A 1 84 ? -30.503 -7.884 39.216 1.00 81.81 84 SER A N 1
ATOM 676 C CA . SER A 1 84 ? -30.095 -8.431 40.520 1.00 81.81 84 SER A CA 1
ATOM 677 C C . SER A 1 84 ? -30.329 -7.444 41.675 1.00 81.81 84 SER A C 1
ATOM 679 O O . SER A 1 84 ? -30.863 -7.814 42.720 1.00 81.81 84 SER A O 1
ATOM 681 N N . LYS A 1 85 ? -30.011 -6.156 41.482 1.00 84.19 85 LYS A N 1
ATOM 682 C CA . LYS A 1 85 ? -30.238 -5.124 42.511 1.00 84.19 85 LYS A CA 1
ATOM 683 C C . LYS A 1 85 ? -31.721 -4.864 42.801 1.00 84.19 85 LYS A C 1
ATOM 685 O O . LYS A 1 85 ? -32.046 -4.450 43.915 1.00 84.19 85 LYS A O 1
ATOM 690 N N . LYS A 1 86 ? -32.618 -5.062 41.825 1.00 80.31 86 LYS A N 1
ATOM 691 C CA . LYS A 1 86 ? -34.068 -4.872 42.015 1.00 80.31 86 LYS A CA 1
ATOM 692 C C . LYS A 1 86 ? -34.686 -5.971 42.880 1.00 80.31 86 LYS A C 1
ATOM 694 O O . LYS A 1 86 ? -35.502 -5.636 43.734 1.00 80.31 86 LYS A O 1
ATOM 699 N N . GLU A 1 87 ? -34.272 -7.228 42.709 1.00 73.19 87 GLU A N 1
ATOM 700 C CA . GLU A 1 87 ? -34.762 -8.337 43.546 1.00 73.19 87 GLU A CA 1
ATOM 701 C C . GLU A 1 87 ? -34.372 -8.141 45.020 1.00 73.19 87 GLU A C 1
ATOM 703 O O . GLU A 1 87 ? -35.235 -8.204 45.892 1.00 73.19 87 GLU A O 1
ATOM 708 N N . ILE A 1 88 ? -33.124 -7.743 45.297 1.00 71.62 88 ILE A N 1
ATOM 709 C CA . ILE A 1 88 ? -32.653 -7.481 46.671 1.00 71.62 88 ILE A CA 1
ATOM 710 C C . ILE A 1 88 ? -33.447 -6.339 47.332 1.00 71.62 88 ILE A C 1
ATOM 712 O O . ILE A 1 88 ? -33.820 -6.426 48.500 1.00 71.62 88 ILE A O 1
ATOM 716 N N . LYS A 1 89 ? -33.769 -5.265 46.594 1.00 68.19 89 LYS A N 1
ATOM 717 C CA . LYS A 1 89 ? -34.582 -4.157 47.131 1.00 68.19 89 LYS A CA 1
ATOM 718 C C . LYS A 1 89 ? -36.034 -4.547 47.422 1.00 68.19 89 LYS A C 1
ATOM 720 O O . LYS A 1 89 ? -36.635 -3.946 48.308 1.00 68.19 89 LYS A O 1
ATOM 725 N N . GLN A 1 90 ? -36.605 -5.503 46.689 1.00 62.09 90 GLN A N 1
ATOM 726 C CA . GLN A 1 90 ? -37.961 -5.991 46.958 1.00 62.09 90 GLN A CA 1
ATOM 727 C C . GLN A 1 90 ? -38.022 -6.880 48.203 1.00 62.09 90 GLN A C 1
ATOM 729 O O . GLN A 1 90 ? -39.022 -6.829 48.916 1.00 62.09 90 GLN A O 1
ATOM 734 N N . GLU A 1 91 ? -36.962 -7.630 48.509 1.00 59.03 91 GLU A N 1
ATOM 735 C CA . GLU A 1 91 ? -36.915 -8.465 49.716 1.00 59.03 91 GLU A CA 1
ATOM 736 C C . GLU A 1 91 ? -36.648 -7.659 50.997 1.00 59.03 91 GLU A C 1
ATOM 738 O O . GLU A 1 91 ? -37.207 -7.972 52.045 1.00 59.03 91 GLU A O 1
ATOM 743 N N . VAL A 1 92 ? -35.881 -6.565 50.916 1.00 59.62 92 VAL A N 1
ATOM 744 C CA . VAL A 1 92 ? -35.558 -5.715 52.081 1.00 59.62 92 VAL A CA 1
ATOM 745 C C . VAL A 1 92 ? -36.723 -4.799 52.496 1.00 59.62 92 VAL A C 1
ATOM 747 O O . VAL A 1 92 ? -36.803 -4.386 53.648 1.00 59.62 92 VAL A O 1
ATOM 750 N N . LYS A 1 93 ? -37.703 -4.532 51.620 1.00 54.19 93 LYS A N 1
ATOM 751 C CA . LYS A 1 93 ? -38.827 -3.607 51.894 1.00 54.19 93 LYS A CA 1
ATOM 752 C C . LYS A 1 93 ? -39.901 -4.145 52.864 1.00 54.19 93 LYS A C 1
ATOM 754 O O . LYS A 1 93 ? -41.000 -3.599 52.914 1.00 54.19 93 LYS A O 1
ATOM 759 N N . LYS A 1 94 ? -39.621 -5.217 53.613 1.00 53.06 94 LYS A N 1
ATOM 760 C CA . LYS A 1 94 ? -40.580 -5.877 54.520 1.00 53.06 94 LYS A CA 1
ATOM 761 C C . LYS A 1 94 ? -40.322 -5.667 56.011 1.00 53.06 94 LYS A C 1
ATOM 763 O O . LYS A 1 94 ? -41.105 -6.162 56.817 1.00 53.06 94 LYS A O 1
ATOM 768 N N . VAL A 1 95 ? -39.281 -4.934 56.392 1.00 63.03 95 VAL A N 1
ATOM 769 C CA . VAL A 1 95 ? -38.988 -4.639 57.797 1.00 63.03 95 VAL A CA 1
ATOM 770 C C . VAL A 1 95 ? -38.492 -3.200 57.896 1.00 63.03 95 VAL A C 1
ATOM 772 O O . VAL A 1 95 ? -37.657 -2.790 57.100 1.00 63.03 95 VAL A O 1
ATOM 775 N N . GLU A 1 96 ? -39.003 -2.493 58.906 1.00 53.84 96 GLU A N 1
ATOM 776 C CA . GLU A 1 96 ? -38.489 -1.239 59.479 1.00 53.84 96 GLU A CA 1
ATOM 777 C C . GLU A 1 96 ? -39.222 0.069 59.112 1.00 53.84 96 GLU A C 1
ATOM 779 O O . GLU A 1 96 ? -39.529 0.366 57.959 1.00 53.84 96 GLU A O 1
ATOM 784 N N . LYS A 1 97 ? -39.555 0.825 60.171 1.00 54.19 97 LYS A N 1
ATOM 785 C CA . LYS A 1 97 ? -40.277 2.106 60.169 1.00 54.19 97 LYS A CA 1
ATOM 786 C C . LYS A 1 97 ? -39.350 3.251 59.738 1.00 54.19 97 LYS A C 1
ATOM 788 O O . LYS A 1 97 ? -38.193 3.302 60.142 1.00 54.19 97 LYS A O 1
ATOM 793 N N . GLU A 1 98 ? -39.915 4.156 58.941 1.00 52.69 98 GLU A N 1
ATOM 794 C CA . GLU A 1 98 ? -39.260 5.146 58.076 1.00 52.69 98 GLU A CA 1
ATOM 795 C C . GLU A 1 98 ? -38.543 6.308 58.795 1.00 52.69 98 GLU A C 1
ATOM 797 O O . GLU A 1 98 ? -39.172 7.049 59.553 1.00 52.69 98 GLU A O 1
ATOM 802 N N . PRO A 1 99 ? -37.270 6.580 58.459 1.00 63.16 99 PRO A N 1
ATOM 803 C CA . PRO A 1 99 ? -36.755 7.940 58.336 1.00 63.16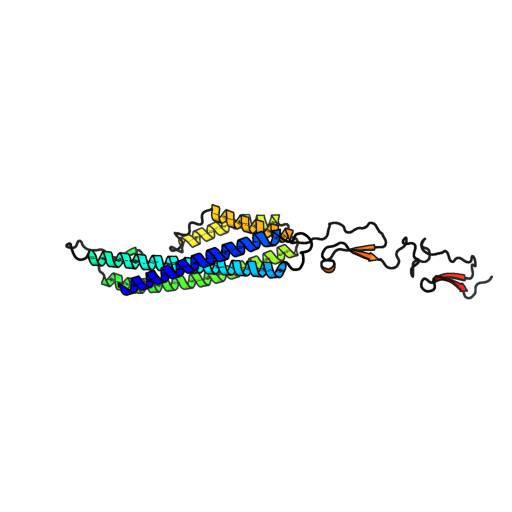 99 PRO A CA 1
ATOM 804 C C . PRO A 1 99 ? -37.158 8.539 56.973 1.00 63.16 99 PRO A C 1
ATOM 806 O O . PRO A 1 99 ? -37.224 7.821 55.975 1.00 63.16 99 PRO A O 1
ATOM 809 N N . GLU A 1 100 ? -37.413 9.852 56.921 1.00 66.31 100 GLU A N 1
ATOM 810 C CA . GLU A 1 100 ? -37.783 10.584 55.697 1.00 66.31 100 GLU A CA 1
ATOM 811 C C . GLU A 1 100 ? -36.816 10.271 54.539 1.00 66.31 100 GLU A C 1
ATOM 813 O O . GLU A 1 100 ? -35.638 10.635 54.556 1.00 66.31 100 GLU A O 1
ATOM 818 N N . GLN A 1 101 ? -37.305 9.546 53.531 1.00 79.50 101 GLN A N 1
ATOM 819 C CA . GLN A 1 101 ? -36.475 9.015 52.454 1.00 79.50 101 GLN A CA 1
ATOM 820 C C . GLN A 1 101 ? -36.281 10.075 51.355 1.00 79.50 101 GLN A C 1
ATOM 822 O O . GLN A 1 101 ? -37.214 10.411 50.628 1.00 79.50 101 GLN A O 1
ATOM 827 N N . GLU A 1 102 ? -35.061 10.606 51.214 1.00 90.69 102 GLU A N 1
ATOM 828 C CA . GLU A 1 102 ? -34.688 11.464 50.079 1.00 90.69 102 GLU A CA 1
ATOM 829 C C . GLU A 1 102 ? -34.493 10.636 48.798 1.00 90.69 102 GLU A C 1
ATOM 831 O O . GLU A 1 102 ? -33.794 9.619 48.788 1.00 90.69 102 GLU A O 1
ATOM 836 N N . TYR A 1 103 ? -35.045 11.114 47.681 1.00 91.56 103 TYR A N 1
ATOM 837 C CA . TYR A 1 103 ? -34.918 10.476 46.370 1.00 91.56 103 TYR A CA 1
ATOM 838 C C . TYR A 1 103 ? -33.921 11.233 45.485 1.00 91.56 103 TYR A C 1
ATOM 840 O O . TYR A 1 103 ? -34.037 12.445 45.328 1.00 91.56 103 TYR A O 1
ATOM 848 N N . THR A 1 104 ? -32.967 10.546 44.850 1.00 92.25 104 THR A N 1
ATOM 849 C CA . THR A 1 104 ? -31.999 11.153 43.916 1.00 92.25 104 THR A CA 1
ATOM 850 C C . THR A 1 104 ? -32.225 10.719 42.468 1.00 92.25 104 THR A C 1
ATOM 852 O O . THR A 1 104 ? -32.430 9.542 42.173 1.00 92.25 104 THR A O 1
ATOM 855 N N . CYS A 1 105 ? -32.160 11.675 41.538 1.00 91.56 105 CYS A N 1
ATOM 856 C CA . CYS A 1 105 ? -32.206 11.408 40.100 1.00 91.56 105 CYS A CA 1
ATOM 857 C C . CYS A 1 105 ? -30.899 10.763 39.623 1.00 91.56 105 CYS A C 1
ATOM 859 O O . CYS A 1 105 ? -29.826 11.343 39.775 1.00 91.56 105 CYS A O 1
ATOM 861 N N . ALA A 1 106 ? -30.998 9.606 38.964 1.00 85.88 106 ALA A N 1
ATOM 862 C CA . ALA A 1 106 ? -29.849 8.837 38.475 1.00 85.88 106 ALA A CA 1
ATOM 863 C C . ALA A 1 106 ? -29.066 9.516 37.333 1.00 85.88 106 ALA A C 1
ATOM 865 O O . ALA A 1 106 ? -28.003 9.031 36.937 1.00 85.88 106 ALA A O 1
ATOM 866 N N . TRP A 1 107 ? -29.598 10.596 36.751 1.00 85.19 107 TRP A N 1
ATOM 867 C CA . TRP A 1 107 ? -29.016 11.235 35.570 1.00 85.19 107 TRP A CA 1
ATOM 868 C C . TRP A 1 107 ? -28.413 12.614 35.819 1.00 85.19 107 TRP A C 1
ATOM 870 O O . TRP A 1 107 ? -27.545 13.007 35.040 1.00 85.19 107 TRP A O 1
ATOM 880 N N . CYS A 1 108 ? -28.839 13.332 36.861 1.00 90.12 108 CYS A N 1
ATOM 881 C CA . CYS A 1 108 ? -28.341 14.677 37.164 1.00 90.12 108 CYS A CA 1
ATOM 882 C C . CYS A 1 108 ? -28.134 14.954 38.665 1.00 90.12 108 CYS A C 1
ATOM 884 O O . CYS A 1 108 ? -28.037 16.119 39.047 1.00 90.12 108 CYS A O 1
ATOM 886 N N . ASP A 1 109 ? -28.142 13.914 39.507 1.00 91.12 109 ASP A N 1
ATOM 887 C CA . ASP A 1 109 ? -27.860 13.952 40.953 1.00 91.12 109 ASP A CA 1
ATOM 888 C C . ASP A 1 109 ? -28.741 14.912 41.786 1.00 91.12 109 ASP A C 1
ATOM 890 O O . ASP A 1 109 ? -28.437 15.223 42.938 1.00 91.12 109 ASP A O 1
ATOM 894 N N . LYS A 1 110 ? -29.874 15.378 41.239 1.00 94.25 110 LYS A N 1
ATOM 895 C CA . LYS A 1 110 ? -30.829 16.236 41.960 1.00 94.25 110 LYS A CA 1
ATOM 896 C C . LYS A 1 110 ? -31.627 15.425 42.982 1.00 94.25 110 LYS A C 1
ATOM 898 O O . LYS A 1 110 ? -32.046 14.308 42.682 1.00 94.25 110 LYS A O 1
ATOM 903 N N . LYS A 1 111 ? -31.854 16.013 44.160 1.00 94.56 111 LYS A N 1
ATOM 904 C CA . LYS A 1 111 ? -32.625 15.434 45.269 1.00 94.56 111 LYS A CA 1
ATOM 905 C C . LYS A 1 111 ? -34.081 15.900 45.246 1.00 94.56 111 LYS A C 1
ATOM 907 O O . LYS A 1 111 ? -34.354 17.062 44.950 1.00 94.56 111 LYS A O 1
ATOM 912 N N . PHE A 1 112 ? -34.994 15.006 45.600 1.00 95.50 112 PHE A N 1
ATOM 913 C CA . PHE A 1 112 ? -36.438 15.209 45.607 1.00 95.50 112 PHE A CA 1
ATOM 914 C C . PHE A 1 112 ? -37.027 14.677 46.915 1.00 95.50 112 PHE A C 1
ATOM 916 O O . PHE A 1 112 ? -36.598 13.641 47.421 1.00 95.50 112 PHE A O 1
ATOM 923 N N . LYS A 1 113 ? -38.019 15.396 47.454 1.00 92.38 113 LYS A N 1
ATOM 924 C CA . LYS A 1 113 ? -38.709 15.033 48.705 1.00 92.38 113 LYS A CA 1
ATOM 925 C C . LYS A 1 113 ? -39.814 13.993 48.503 1.00 92.38 113 LYS A C 1
ATOM 927 O O . LYS A 1 113 ? -40.248 13.372 49.461 1.00 92.38 113 LYS A O 1
ATOM 932 N N . THR A 1 114 ? -40.296 13.828 47.271 1.00 91.81 114 THR A N 1
ATOM 933 C CA . THR A 1 114 ? -41.422 12.946 46.939 1.00 91.81 114 THR A CA 1
ATOM 934 C C . THR A 1 114 ? -41.137 12.149 45.670 1.00 91.81 114 THR A C 1
ATOM 936 O O . THR A 1 114 ? -40.545 12.665 44.719 1.00 91.81 114 THR A O 1
ATOM 939 N N . GLU A 1 115 ? -41.593 10.897 45.626 1.00 92.88 115 GLU A N 1
ATOM 940 C CA . GLU A 1 115 ? -41.405 9.998 44.478 1.00 92.88 115 GLU A CA 1
ATOM 941 C C . GLU A 1 115 ? -42.090 10.526 43.203 1.00 92.88 115 GLU A C 1
ATOM 943 O O . GLU A 1 115 ? -41.549 10.414 42.104 1.00 92.88 115 GLU A O 1
ATOM 948 N N . GLU A 1 116 ? -43.234 11.202 43.338 1.00 93.88 116 GLU A N 1
ATOM 949 C CA . GLU A 1 116 ? -43.961 11.766 42.195 1.00 93.88 116 GLU A CA 1
ATOM 950 C C . GLU A 1 116 ? -43.169 12.882 41.486 1.00 93.88 116 GLU A C 1
ATOM 952 O O . GLU A 1 116 ? -43.137 12.957 40.253 1.00 93.88 116 GLU A O 1
ATOM 957 N N . THR A 1 117 ? -42.474 13.736 42.251 1.00 94.19 117 THR A N 1
ATOM 958 C CA . THR A 1 117 ? -41.626 14.793 41.669 1.00 94.19 117 THR A CA 1
ATOM 959 C C . THR A 1 117 ? -40.371 14.225 41.014 1.00 94.19 117 THR A C 1
ATOM 961 O O . THR A 1 117 ? -39.963 14.721 39.961 1.00 94.19 117 THR A O 1
ATOM 964 N N . LEU A 1 118 ? -39.815 13.140 41.565 1.00 96.31 118 LEU A N 1
ATOM 965 C CA . LEU A 1 118 ? -38.736 12.388 40.929 1.00 96.31 118 LEU A CA 1
ATOM 966 C C . LEU A 1 118 ? -39.192 11.796 39.589 1.00 96.31 118 LEU A C 1
ATOM 968 O O . LEU A 1 118 ? -38.475 11.926 38.600 1.00 96.31 118 LEU A O 1
ATOM 972 N N . HIS A 1 119 ? -40.379 11.184 39.531 1.00 93.06 119 HIS A N 1
ATOM 973 C CA . HIS A 1 119 ? -40.888 10.557 38.310 1.00 93.06 119 HIS A CA 1
ATOM 974 C C . HIS A 1 119 ? -41.096 11.580 37.181 1.00 93.06 119 HIS A C 1
ATOM 976 O O . HIS A 1 119 ? -40.591 11.393 36.074 1.00 93.06 119 HIS A O 1
ATOM 982 N N . LYS A 1 120 ? -41.753 12.716 37.470 1.00 93.88 120 LYS A N 1
ATOM 983 C CA . LYS A 1 120 ? -41.944 13.808 36.490 1.00 93.88 120 LYS A CA 1
ATOM 984 C C . LYS A 1 120 ? -40.615 14.391 36.004 1.00 93.88 120 LYS A C 1
ATOM 986 O O . LYS A 1 120 ? -40.459 14.709 34.822 1.00 93.88 120 LYS A O 1
ATOM 991 N N . HIS A 1 121 ? -39.642 14.523 36.905 1.00 94.94 121 HIS A N 1
ATOM 992 C CA . HIS A 1 121 ? -38.301 14.963 36.542 1.00 94.94 121 HIS A CA 1
ATOM 993 C C . HIS A 1 121 ? -37.569 13.933 35.670 1.00 94.94 121 HIS A C 1
ATOM 995 O O . HIS A 1 121 ? -36.907 14.314 34.706 1.00 94.94 121 HIS A O 1
ATOM 1001 N N . ASN A 1 122 ? -37.702 12.644 35.979 1.00 93.00 122 ASN A N 1
ATOM 1002 C CA . ASN A 1 122 ? -37.049 11.566 35.250 1.00 93.00 122 ASN A CA 1
ATOM 1003 C C . ASN A 1 122 ? -37.442 11.564 33.763 1.00 93.00 122 ASN A C 1
ATOM 1005 O O . ASN A 1 122 ? -36.556 11.553 32.908 1.00 93.00 122 ASN A O 1
ATOM 1009 N N . GLU A 1 123 ? -38.733 11.692 33.444 1.00 88.88 123 GLU A N 1
ATOM 1010 C CA . GLU A 1 123 ? -39.209 11.732 32.050 1.00 88.88 123 GLU A CA 1
ATOM 1011 C C . GLU A 1 123 ? -38.655 12.926 31.253 1.00 88.88 123 GLU A C 1
ATOM 1013 O O . GLU A 1 123 ? -38.319 12.810 30.070 1.00 88.88 123 GLU A O 1
ATOM 1018 N N . THR A 1 124 ? -38.533 14.097 31.888 1.00 89.88 124 THR A N 1
ATOM 1019 C CA . THR A 1 124 ? -37.972 15.291 31.235 1.00 89.88 124 THR A CA 1
ATOM 1020 C C . THR A 1 124 ? -36.448 15.240 31.139 1.00 89.88 124 THR A C 1
ATOM 1022 O O . THR A 1 124 ? -35.876 15.705 30.148 1.00 89.88 124 THR A O 1
ATOM 1025 N N . CYS A 1 125 ? -35.778 14.658 32.134 1.00 88.69 125 CYS A N 1
ATOM 1026 C CA . CYS A 1 125 ? -34.328 14.502 32.154 1.00 88.69 125 CYS A CA 1
ATOM 1027 C C . CYS A 1 125 ? -33.851 13.481 31.108 1.00 88.69 125 CYS A C 1
ATOM 1029 O O . CYS A 1 125 ? -32.842 13.713 30.440 1.00 88.69 125 CYS A O 1
ATOM 1031 N N . GLU A 1 126 ? -34.596 12.390 30.918 1.00 83.81 126 GLU A N 1
ATOM 1032 C CA . GLU A 1 126 ? -34.307 11.362 29.918 1.00 83.81 126 GLU A CA 1
ATOM 1033 C C . GLU A 1 126 ? -34.418 11.913 28.488 1.00 83.81 126 GLU A C 1
ATOM 1035 O O . GLU A 1 126 ? -33.495 11.750 27.684 1.00 83.81 126 GLU A O 1
ATOM 1040 N N . LYS A 1 127 ? -35.488 12.668 28.188 1.00 80.75 127 LYS A N 1
ATOM 1041 C CA . LYS A 1 127 ? -35.671 13.308 26.872 1.00 80.75 127 LYS A CA 1
ATOM 1042 C C . LYS A 1 127 ? -34.559 14.305 26.542 1.00 80.75 127 LYS A C 1
ATOM 1044 O O . LYS A 1 127 ? -34.036 14.274 25.428 1.00 80.75 127 LYS A O 1
ATOM 1049 N N . LYS A 1 128 ? -34.159 15.157 27.498 1.00 81.50 128 LYS A N 1
ATOM 1050 C CA . LYS A 1 128 ? -33.048 16.108 27.293 1.00 81.50 128 LYS A CA 1
ATOM 1051 C C . LYS A 1 128 ? -31.731 15.393 27.002 1.00 81.50 128 LYS A C 1
ATOM 1053 O O . LYS A 1 128 ? -31.027 15.759 26.066 1.00 81.50 128 LYS A O 1
ATOM 1058 N N . LYS A 1 129 ? -31.435 14.331 27.751 1.00 77.25 129 LYS A N 1
ATOM 1059 C CA . LYS A 1 129 ? -30.192 13.573 27.591 1.00 77.25 129 LYS A CA 1
ATOM 1060 C C . LYS A 1 129 ? -30.119 12.837 26.251 1.00 77.25 129 LYS A C 1
ATOM 1062 O O . LYS A 1 129 ? -29.065 12.820 25.620 1.00 77.25 129 LYS A O 1
ATOM 1067 N N . HIS A 1 130 ? -31.233 12.264 25.793 1.00 70.31 130 HIS A N 1
ATOM 1068 C CA . HIS A 1 130 ? -31.287 11.592 24.494 1.00 70.31 130 HIS A CA 1
ATOM 1069 C C . HIS A 1 130 ? -31.139 12.548 23.303 1.00 70.31 130 HIS A C 1
ATOM 1071 O O . HIS A 1 130 ? -30.589 12.136 22.280 1.00 70.31 130 HIS A O 1
ATOM 1077 N N . GLY A 1 131 ? -31.597 13.799 23.429 1.00 70.00 131 GLY A N 1
ATOM 1078 C CA . GLY A 1 131 ? -31.359 14.844 22.428 1.00 70.00 131 GLY A CA 1
ATOM 1079 C C . GLY A 1 131 ? -29.873 15.187 22.305 1.00 70.00 131 GLY A C 1
ATOM 1080 O O . GLY A 1 131 ? -29.296 15.064 21.228 1.00 70.00 131 GLY A O 1
ATOM 1081 N N . GLU A 1 132 ? -29.223 15.490 23.432 1.00 70.44 132 GLU A N 1
ATOM 1082 C CA . GLU A 1 132 ? -27.804 15.876 23.456 1.00 70.44 132 GLU A CA 1
ATOM 1083 C C . GLU A 1 132 ? -26.856 14.756 22.978 1.00 70.44 132 GLU A C 1
ATOM 1085 O O . GLU A 1 132 ? -25.821 15.032 22.369 1.00 70.44 132 GLU A O 1
ATOM 1090 N N . GLU A 1 133 ? -27.197 13.480 23.208 1.00 67.69 133 GLU A N 1
ATOM 1091 C CA . GLU A 1 133 ? -26.372 12.351 22.753 1.00 67.69 133 GLU A CA 1
ATOM 1092 C C . GLU A 1 133 ? -26.407 12.164 21.223 1.00 67.69 133 GLU A C 1
ATOM 1094 O O . GLU A 1 133 ? -25.403 11.748 20.633 1.00 67.69 133 GLU A O 1
ATOM 1099 N N . LYS A 1 134 ? -27.536 12.466 20.563 1.00 69.75 134 LYS A N 1
ATOM 1100 C CA . LYS A 1 134 ? -27.660 12.335 19.099 1.00 69.75 134 LYS A CA 1
ATOM 1101 C C . LYS A 1 134 ? -26.822 13.381 18.369 1.00 69.75 134 LYS A C 1
ATOM 1103 O O . LYS A 1 134 ? -26.087 13.020 17.449 1.00 69.75 134 LYS A O 1
ATOM 1108 N N . ASP A 1 135 ? -26.855 14.625 18.833 1.00 73.38 135 ASP A N 1
ATOM 1109 C CA . ASP A 1 135 ? -26.126 15.724 18.193 1.00 73.38 135 ASP A CA 1
ATOM 1110 C C . ASP A 1 135 ? -24.607 15.528 18.290 1.00 73.38 135 ASP A C 1
ATOM 1112 O O . ASP A 1 135 ? -23.879 15.718 17.315 1.00 73.38 135 ASP A O 1
ATOM 1116 N N . ILE A 1 136 ? -24.114 15.029 19.431 1.00 77.44 136 ILE A N 1
ATOM 1117 C CA . ILE A 1 136 ? -22.684 14.739 19.610 1.00 77.44 136 ILE A CA 1
ATOM 1118 C C . ILE A 1 136 ? -22.210 13.629 18.662 1.00 77.44 136 ILE A C 1
ATOM 1120 O O . ILE A 1 136 ? -21.109 13.730 18.122 1.00 77.44 136 ILE A O 1
ATOM 1124 N N . LYS A 1 137 ? -23.014 12.582 18.424 1.00 71.06 137 LYS A N 1
ATOM 1125 C CA . LYS A 1 137 ? -22.631 11.482 17.517 1.00 71.06 137 LYS A CA 1
ATOM 1126 C C . LYS A 1 137 ? -22.513 11.945 16.067 1.00 71.06 137 LYS A C 1
ATOM 1128 O O . LYS A 1 137 ? -21.571 11.532 15.393 1.00 71.06 137 LYS A O 1
ATOM 1133 N N . ILE A 1 138 ? -23.421 12.807 15.608 1.00 76.38 138 ILE A N 1
ATOM 1134 C CA . ILE A 1 138 ? -23.390 13.358 14.244 1.00 76.38 138 ILE A CA 1
ATOM 1135 C C . ILE A 1 138 ? -22.145 14.230 14.055 1.00 76.38 138 ILE A C 1
ATOM 1137 O O . ILE A 1 138 ? -21.413 14.052 13.081 1.00 76.38 138 ILE A O 1
ATOM 1141 N N . VAL A 1 139 ? -21.847 15.104 15.022 1.00 72.94 139 VAL A N 1
ATOM 1142 C CA . VAL A 1 139 ? -20.637 15.939 14.982 1.00 72.94 139 VAL A CA 1
ATOM 1143 C C . VAL A 1 139 ? -19.370 15.077 15.008 1.00 72.94 139 VAL A C 1
ATOM 1145 O O . VAL A 1 139 ? -18.441 15.346 14.249 1.00 72.94 139 VAL A O 1
ATOM 1148 N N . LEU A 1 140 ? -19.328 14.005 15.811 1.00 71.81 140 LEU A N 1
ATOM 1149 C CA . LEU A 1 140 ? -18.164 13.112 15.864 1.00 71.81 140 LEU A CA 1
ATOM 1150 C C . LEU A 1 140 ? -17.908 12.389 14.540 1.00 71.81 140 LEU A C 1
ATOM 1152 O O . LEU A 1 140 ? -16.760 12.286 14.113 1.00 71.81 140 LEU A O 1
ATOM 1156 N N . TRP A 1 141 ? -18.967 11.893 13.897 1.00 75.06 141 TRP A N 1
ATOM 1157 C CA . TRP A 1 141 ? -18.867 11.260 12.583 1.00 75.06 141 TRP A CA 1
ATOM 1158 C C . TRP A 1 141 ? -18.400 12.256 11.519 1.00 75.06 141 TRP A C 1
ATOM 1160 O O . TRP A 1 141 ? -17.493 11.936 10.754 1.00 75.06 141 TRP A O 1
ATOM 1170 N N . GLY A 1 142 ? -18.943 13.478 11.522 1.00 77.62 142 GLY A N 1
ATOM 1171 C CA . GLY A 1 142 ? -18.514 14.544 10.614 1.00 77.62 142 GLY A CA 1
ATOM 1172 C C . GLY A 1 142 ? -17.029 14.886 10.765 1.00 77.62 142 GLY A C 1
ATOM 1173 O O . GLY A 1 142 ? -16.293 14.901 9.779 1.00 77.62 142 GLY A O 1
ATOM 1174 N N . VAL A 1 143 ? -16.555 15.076 12.002 1.00 75.25 143 VAL A N 1
ATOM 1175 C CA . VAL A 1 143 ? -15.133 15.343 12.281 1.00 75.25 143 VAL A CA 1
ATOM 1176 C C . VAL A 1 143 ? -14.257 14.150 11.891 1.00 75.25 143 VAL A C 1
ATOM 1178 O O . VAL A 1 143 ? -13.200 14.345 11.295 1.00 75.25 143 VAL A O 1
ATOM 1181 N N . GLY A 1 144 ? -14.695 12.918 12.169 1.00 74.19 144 GLY A N 1
ATOM 1182 C CA . GLY A 1 144 ? -13.965 11.705 11.793 1.00 74.19 144 GLY A CA 1
ATOM 1183 C C . GLY A 1 144 ? -13.762 11.576 10.282 1.00 74.19 144 GLY A C 1
ATOM 1184 O O . GLY A 1 144 ? -12.651 11.288 9.841 1.00 74.19 144 GLY A O 1
ATOM 1185 N N . ILE A 1 145 ? -14.800 11.858 9.488 1.00 71.94 145 ILE A N 1
ATOM 1186 C CA . ILE A 1 145 ? -14.720 11.844 8.019 1.00 71.94 145 ILE A CA 1
ATOM 1187 C C . ILE A 1 145 ? -13.757 12.926 7.522 1.00 71.94 145 ILE A C 1
ATOM 1189 O O . ILE A 1 145 ? -12.898 12.635 6.693 1.00 71.94 145 ILE A O 1
ATOM 1193 N N . ILE A 1 146 ? -13.844 14.151 8.052 1.00 77.06 146 ILE A N 1
ATOM 1194 C CA . ILE A 1 146 ? -12.952 15.251 7.652 1.00 77.06 146 ILE A CA 1
ATOM 1195 C C . ILE A 1 146 ? -11.489 14.896 7.949 1.00 77.06 146 ILE A C 1
ATOM 1197 O O . ILE A 1 146 ? -10.634 15.030 7.075 1.00 77.06 146 ILE A O 1
ATOM 1201 N N . VAL A 1 147 ? -11.199 14.385 9.150 1.00 77.31 147 VAL A N 1
ATOM 1202 C CA . VAL A 1 147 ? -9.843 13.955 9.526 1.00 77.31 147 VAL A CA 1
ATOM 1203 C C . VAL A 1 147 ? -9.358 12.826 8.618 1.00 77.31 147 VAL A C 1
ATOM 1205 O O . VAL A 1 147 ? -8.211 12.858 8.183 1.00 77.31 147 VAL A O 1
ATOM 1208 N N . PHE A 1 148 ? -10.218 11.864 8.276 1.00 71.94 148 PHE A N 1
ATOM 1209 C CA . PHE A 1 148 ? -9.863 10.759 7.386 1.00 71.94 148 PHE A CA 1
ATOM 1210 C C . PHE A 1 148 ? -9.544 11.228 5.960 1.00 71.94 148 PHE A C 1
ATOM 1212 O O . PHE A 1 148 ? -8.550 10.788 5.381 1.00 71.94 148 PHE A O 1
ATOM 1219 N N . VAL A 1 149 ? -10.335 12.151 5.403 1.00 76.50 149 VAL A N 1
ATOM 1220 C CA . VAL A 1 149 ? -10.098 12.724 4.066 1.00 76.50 149 VAL A CA 1
ATOM 1221 C C . VAL A 1 149 ? -8.799 13.528 4.044 1.00 76.50 149 VAL A C 1
ATOM 1223 O O . VAL A 1 149 ? -7.984 13.348 3.138 1.00 76.50 149 VAL A O 1
ATOM 1226 N N . ILE A 1 150 ? -8.560 14.361 5.061 1.00 76.06 150 ILE A N 1
ATOM 1227 C CA . ILE A 1 150 ? -7.321 15.139 5.186 1.00 76.06 150 ILE A CA 1
ATOM 1228 C C . ILE A 1 150 ? -6.118 14.202 5.323 1.00 76.06 150 ILE A C 1
ATOM 1230 O O . ILE A 1 150 ? -5.139 14.355 4.598 1.00 76.06 150 ILE A O 1
ATOM 1234 N N . PHE A 1 151 ? -6.198 13.196 6.195 1.00 76.81 151 PHE A N 1
ATOM 1235 C CA . PHE A 1 151 ? -5.106 12.250 6.413 1.00 76.81 151 PHE A CA 1
ATOM 1236 C C . PHE A 1 151 ? -4.802 11.421 5.161 1.00 76.81 151 PHE A C 1
ATOM 1238 O O . PHE A 1 151 ? -3.636 11.235 4.817 1.00 76.81 151 PHE A O 1
ATOM 1245 N N . SER A 1 152 ? -5.834 10.981 4.437 1.00 71.06 152 SER A N 1
ATOM 1246 C CA . SER A 1 152 ? -5.678 10.253 3.171 1.00 71.06 152 SER A CA 1
ATOM 1247 C C . SER A 1 152 ? -5.031 11.129 2.094 1.00 71.06 152 SER A C 1
ATOM 1249 O O . SER A 1 152 ? -4.115 10.683 1.408 1.00 71.06 152 SER A O 1
ATOM 1251 N N . SER A 1 153 ? -5.441 12.397 1.998 1.00 73.69 153 SER A N 1
ATOM 1252 C CA . SER A 1 153 ? -4.887 13.362 1.036 1.00 73.69 153 SER A CA 1
ATOM 1253 C C . SER A 1 153 ? -3.423 13.696 1.337 1.00 73.69 153 SER A C 1
ATOM 1255 O O . SER A 1 153 ? -2.589 13.711 0.434 1.00 73.69 153 SER A O 1
ATOM 1257 N N . ILE A 1 154 ? -3.089 13.907 2.616 1.00 72.94 154 ILE A N 1
ATOM 1258 C CA . ILE A 1 154 ? -1.710 14.143 3.067 1.00 72.94 154 ILE A CA 1
ATOM 1259 C C . ILE A 1 154 ? -0.849 12.905 2.812 1.00 72.94 154 ILE A C 1
ATOM 1261 O O . ILE A 1 154 ? 0.257 13.035 2.298 1.00 72.94 154 ILE A O 1
ATOM 1265 N N . SER A 1 155 ? -1.360 11.709 3.113 1.00 71.12 155 SER A N 1
ATOM 1266 C CA . SER A 1 155 ? -0.637 10.457 2.865 1.00 71.12 155 SER A CA 1
ATOM 1267 C C . SER A 1 155 ? -0.324 10.299 1.376 1.00 71.12 155 SER A C 1
ATOM 1269 O O . SER A 1 155 ? 0.832 10.096 1.018 1.00 71.12 155 SER A O 1
ATOM 1271 N N . TYR A 1 156 ? -1.317 10.486 0.502 1.00 74.50 156 TYR A N 1
ATOM 1272 C CA . TYR A 1 156 ? -1.140 10.425 -0.952 1.00 74.50 156 TYR A CA 1
ATOM 1273 C C . TYR A 1 156 ? -0.086 11.423 -1.462 1.00 74.50 156 TYR A C 1
ATOM 1275 O O . TYR A 1 156 ? 0.780 11.068 -2.261 1.00 74.50 156 TYR A O 1
ATOM 1283 N N . PHE A 1 157 ? -0.108 12.659 -0.956 1.00 73.69 157 PHE A N 1
ATOM 1284 C CA . PHE A 1 157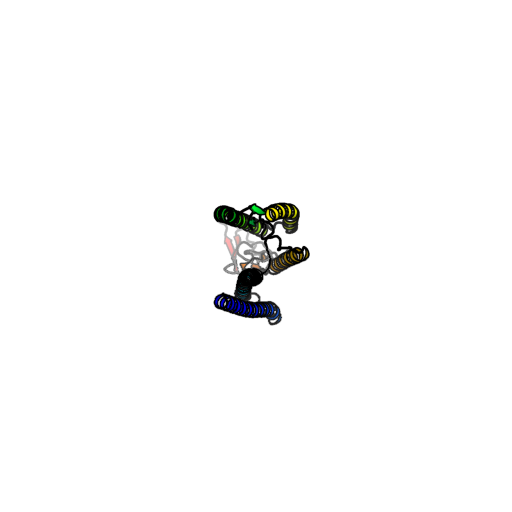 ? 0.880 13.678 -1.311 1.00 73.69 157 PHE A CA 1
ATOM 1285 C C . PHE A 1 157 ? 2.299 13.313 -0.848 1.00 73.69 157 PHE A C 1
ATOM 1287 O O . PHE A 1 157 ? 3.256 13.498 -1.598 1.00 73.69 157 PHE A O 1
ATOM 1294 N N . VAL A 1 158 ? 2.441 12.771 0.367 1.00 69.12 158 VAL A N 1
ATOM 1295 C CA . VAL A 1 158 ? 3.733 12.330 0.920 1.00 69.12 158 VAL A CA 1
ATOM 1296 C C . VAL A 1 158 ? 4.318 11.178 0.099 1.00 69.12 158 VAL A C 1
ATOM 1298 O O . VAL A 1 158 ? 5.504 11.225 -0.226 1.00 69.12 158 VAL A O 1
ATOM 1301 N N . PHE A 1 159 ? 3.492 10.200 -0.289 1.00 65.62 159 PHE A N 1
ATOM 1302 C CA . PHE A 1 159 ? 3.924 9.064 -1.110 1.00 65.62 159 PHE A CA 1
ATOM 1303 C C . PHE A 1 159 ? 4.371 9.487 -2.514 1.00 65.62 159 PHE A C 1
ATOM 1305 O O . PHE A 1 159 ? 5.408 9.026 -2.985 1.00 65.62 159 PHE A O 1
ATOM 1312 N N . ASN A 1 160 ? 3.652 10.404 -3.165 1.00 71.38 160 ASN A N 1
ATOM 1313 C CA . ASN A 1 160 ? 3.987 10.804 -4.534 1.00 71.38 160 ASN A CA 1
ATOM 1314 C C . ASN A 1 160 ? 5.189 11.751 -4.631 1.00 71.38 160 ASN A C 1
ATOM 1316 O O . ASN A 1 160 ? 5.919 11.706 -5.617 1.00 71.38 160 ASN A O 1
ATOM 1320 N N . ASN A 1 161 ? 5.425 12.596 -3.624 1.00 72.00 161 ASN A N 1
ATOM 1321 C CA . ASN A 1 161 ? 6.482 13.612 -3.686 1.00 72.00 161 ASN A CA 1
ATOM 1322 C C . ASN A 1 161 ? 7.807 13.195 -3.037 1.00 72.00 161 ASN A C 1
ATOM 1324 O O . ASN A 1 161 ? 8.670 14.050 -2.838 1.00 72.00 161 ASN A O 1
ATOM 1328 N N . LYS A 1 162 ? 7.985 11.910 -2.688 1.00 68.75 162 LYS A N 1
ATOM 1329 C CA . LYS A 1 162 ? 9.176 11.415 -1.966 1.00 68.75 162 LYS A CA 1
ATOM 1330 C C . LYS A 1 162 ? 9.516 12.295 -0.752 1.00 68.75 162 LYS A C 1
ATOM 1332 O O . LYS A 1 162 ? 10.685 12.565 -0.469 1.00 68.75 162 LYS A O 1
ATOM 1337 N N . VAL A 1 163 ? 8.494 12.807 -0.057 1.00 69.31 163 VAL A N 1
ATOM 1338 C CA . VAL A 1 163 ? 8.712 13.689 1.094 1.00 69.31 163 VAL A CA 1
ATOM 1339 C C . VAL A 1 163 ? 9.416 12.876 2.171 1.00 69.31 163 VAL A C 1
ATOM 1341 O O . VAL A 1 163 ? 8.987 11.777 2.516 1.00 69.31 163 VAL A O 1
ATOM 1344 N N . ASN A 1 164 ? 10.515 13.421 2.687 1.00 69.44 164 ASN A N 1
ATOM 1345 C CA . ASN A 1 164 ? 11.368 12.746 3.652 1.00 69.44 164 ASN A CA 1
ATOM 1346 C C . ASN A 1 164 ? 10.538 12.299 4.869 1.00 69.44 164 ASN A C 1
ATOM 1348 O O . ASN A 1 164 ? 9.956 13.134 5.566 1.00 69.44 164 ASN A O 1
ATOM 1352 N N . LEU A 1 165 ? 10.483 10.987 5.117 1.00 67.38 165 LEU A N 1
ATOM 1353 C CA . LEU A 1 165 ? 9.681 10.347 6.167 1.00 67.38 165 LEU A CA 1
ATOM 1354 C C . LEU A 1 165 ? 9.867 11.001 7.544 1.00 67.38 165 LEU A C 1
ATOM 1356 O O . LEU A 1 165 ? 8.930 11.105 8.335 1.00 67.38 165 LEU A O 1
ATOM 1360 N N . ILE A 1 166 ? 11.076 11.500 7.796 1.00 71.38 166 ILE A N 1
ATOM 1361 C CA . ILE A 1 166 ? 11.448 12.226 9.009 1.00 71.38 166 ILE A CA 1
ATOM 1362 C C . ILE A 1 166 ? 10.514 13.425 9.243 1.00 71.38 166 ILE A C 1
ATOM 1364 O O . ILE A 1 166 ? 10.053 13.633 10.363 1.00 71.38 166 ILE A O 1
ATOM 1368 N N . ALA A 1 167 ? 10.162 14.175 8.196 1.00 74.44 167 ALA A N 1
ATOM 1369 C CA . ALA A 1 167 ? 9.267 15.324 8.307 1.00 74.44 167 ALA A CA 1
ATOM 1370 C C . ALA A 1 167 ? 7.833 14.909 8.682 1.00 74.44 167 ALA A C 1
ATOM 1372 O O . ALA A 1 167 ? 7.211 15.550 9.529 1.00 74.44 167 ALA A O 1
ATOM 1373 N N . ALA A 1 168 ? 7.322 13.808 8.119 1.00 69.75 168 ALA A N 1
ATOM 1374 C CA . ALA A 1 168 ? 5.992 13.291 8.450 1.00 69.75 168 ALA A CA 1
ATOM 1375 C C . ALA A 1 168 ? 5.910 12.807 9.910 1.00 69.75 168 ALA A C 1
ATOM 1377 O O . ALA A 1 168 ? 4.941 13.102 10.613 1.00 69.75 168 ALA A O 1
ATOM 1378 N N . VAL A 1 169 ? 6.957 12.129 10.394 1.00 72.25 169 VAL A N 1
ATOM 1379 C CA . VAL A 1 169 ? 7.059 11.695 11.797 1.00 72.25 169 VAL A CA 1
ATOM 1380 C C . VAL A 1 169 ? 7.115 12.897 12.744 1.00 72.25 169 VAL A C 1
ATOM 1382 O O . VAL A 1 169 ? 6.419 12.905 13.760 1.00 72.25 169 VAL A O 1
ATOM 1385 N N . LEU A 1 170 ? 7.873 13.943 12.398 1.00 77.00 170 LEU A N 1
ATOM 1386 C CA . LEU A 1 170 ? 7.959 15.170 13.197 1.00 77.00 170 LEU A CA 1
ATOM 1387 C C . LEU A 1 170 ? 6.610 15.896 13.297 1.00 77.00 170 LEU A C 1
ATOM 1389 O O . LEU A 1 170 ? 6.224 16.30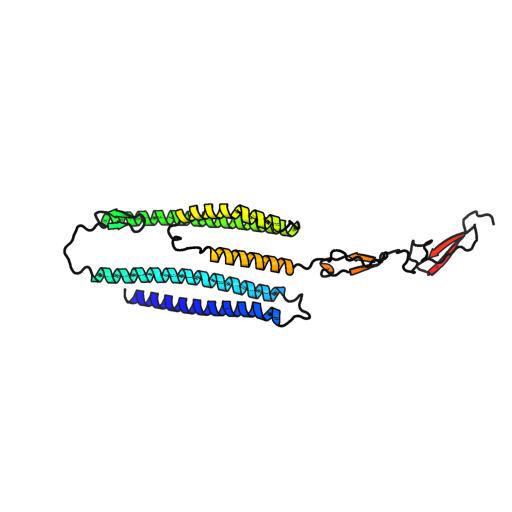7 14.390 1.00 77.00 170 LEU A O 1
ATOM 1393 N N . ILE A 1 171 ? 5.853 15.992 12.199 1.00 77.19 171 ILE A N 1
ATOM 1394 C CA . ILE A 1 171 ? 4.496 16.567 12.212 1.00 77.19 171 ILE A CA 1
ATOM 1395 C C . ILE A 1 171 ? 3.571 15.744 13.121 1.00 77.19 171 ILE A C 1
ATOM 1397 O O . ILE A 1 171 ? 2.827 16.314 13.922 1.00 77.19 171 ILE A O 1
ATOM 1401 N N . GLY A 1 172 ? 3.654 14.410 13.050 1.00 74.06 172 GLY A N 1
ATOM 1402 C CA . GLY A 1 172 ? 2.912 13.514 13.938 1.00 74.06 172 GLY A CA 1
ATOM 1403 C C . GLY A 1 172 ? 3.223 13.765 15.416 1.00 74.06 172 GLY A C 1
ATOM 1404 O O . GLY A 1 172 ? 2.302 13.898 16.222 1.00 74.06 172 GLY A O 1
ATOM 1405 N N . PHE A 1 173 ? 4.505 13.917 15.766 1.00 75.56 173 PHE A N 1
ATOM 1406 C CA . PHE A 1 173 ? 4.937 14.249 17.126 1.00 75.56 173 PHE A CA 1
ATOM 1407 C C . PHE A 1 173 ? 4.419 15.614 17.592 1.00 75.56 173 PHE A C 1
ATOM 1409 O O . PHE A 1 173 ? 3.891 15.709 18.698 1.00 75.56 173 PHE A O 1
ATOM 1416 N N . ILE A 1 174 ? 4.485 16.650 16.751 1.00 77.31 174 ILE A N 1
ATOM 1417 C CA . ILE A 1 174 ? 3.978 17.993 17.084 1.00 77.31 174 ILE A CA 1
ATOM 1418 C C . ILE A 1 174 ? 2.454 17.981 17.297 1.00 77.31 174 ILE A C 1
ATOM 1420 O O . ILE A 1 174 ? 1.937 18.724 18.132 1.00 77.31 174 ILE A O 1
ATOM 1424 N N . ALA A 1 175 ? 1.723 17.110 16.595 1.00 75.88 175 ALA A N 1
ATOM 1425 C CA . ALA A 1 175 ? 0.275 16.991 16.736 1.00 75.88 175 ALA A CA 1
ATOM 1426 C C . ALA A 1 175 ? -0.167 16.229 18.004 1.00 75.88 175 ALA A C 1
ATOM 1428 O O . ALA A 1 175 ? -1.283 16.450 18.483 1.00 75.88 175 ALA A O 1
ATOM 1429 N N . THR A 1 176 ? 0.677 15.367 18.590 1.00 76.25 176 THR A N 1
ATOM 1430 C CA . THR A 1 176 ? 0.323 14.585 19.798 1.00 76.25 176 THR A CA 1
ATOM 1431 C C . THR A 1 176 ? -0.230 15.411 20.977 1.00 76.25 176 THR A C 1
ATOM 1433 O O . THR A 1 176 ? -1.298 15.041 21.479 1.00 76.25 176 THR A O 1
ATOM 1436 N N . PRO A 1 177 ? 0.363 16.552 21.400 1.00 76.75 177 PRO A N 1
ATOM 1437 C CA . PRO A 1 177 ? -0.191 17.365 22.488 1.00 76.75 177 PRO A CA 1
ATOM 1438 C C . PRO A 1 177 ? -1.558 17.976 22.154 1.00 76.75 177 PRO A C 1
ATOM 1440 O O . PRO A 1 177 ? -2.374 18.200 23.052 1.00 76.75 177 PRO A O 1
ATOM 1443 N N . PHE A 1 178 ? -1.841 18.229 20.872 1.00 76.62 178 PHE A N 1
ATOM 1444 C CA . PHE A 1 178 ? -3.148 18.724 20.444 1.00 76.62 178 PHE A CA 1
ATOM 1445 C C . PHE A 1 178 ? -4.225 17.655 20.650 1.00 76.62 178 PHE A C 1
ATOM 1447 O O . PHE A 1 178 ? -5.281 17.938 21.223 1.00 76.62 178 PHE A O 1
ATOM 1454 N N . PHE A 1 179 ? -3.929 16.408 20.272 1.00 69.31 179 PHE A N 1
ATOM 1455 C CA . PHE A 1 179 ? -4.836 15.284 20.492 1.00 69.31 179 PHE A CA 1
ATOM 1456 C C . PHE A 1 179 ? -5.089 15.022 21.975 1.00 69.31 179 PHE A C 1
ATOM 1458 O O . PHE A 1 179 ? -6.240 14.798 22.342 1.00 69.31 179 PHE A O 1
ATOM 1465 N N . ASP A 1 180 ? -4.078 15.118 22.841 1.00 74.44 180 ASP A N 1
ATOM 1466 C CA . ASP A 1 180 ? -4.287 14.962 24.286 1.00 74.44 180 ASP A CA 1
ATOM 1467 C C . ASP A 1 180 ? -5.224 16.044 24.845 1.00 74.44 180 ASP A C 1
ATOM 1469 O O . ASP A 1 180 ? -6.139 15.735 25.613 1.00 74.44 180 ASP A O 1
ATOM 1473 N N . LYS A 1 181 ? -5.088 17.303 24.405 1.00 77.81 181 LYS A N 1
ATOM 1474 C CA . LYS A 1 181 ? -5.966 18.403 24.842 1.00 77.81 181 LYS A CA 1
ATOM 1475 C C . LYS A 1 181 ? -7.415 18.199 24.385 1.00 77.81 181 LYS A C 1
ATOM 1477 O O . LYS A 1 181 ? -8.344 18.387 25.176 1.00 77.81 181 LYS A O 1
ATOM 1482 N N . VAL A 1 182 ? -7.607 17.755 23.141 1.00 75.00 182 VAL A N 1
ATOM 1483 C CA . VAL A 1 182 ? -8.923 17.391 22.591 1.00 75.00 182 VAL A CA 1
ATOM 1484 C C . VAL A 1 182 ? -9.522 16.208 23.356 1.00 75.00 182 VAL A C 1
ATOM 1486 O O . VAL A 1 182 ? -10.686 16.264 23.754 1.00 75.00 182 VAL A O 1
ATOM 1489 N N . PHE A 1 183 ? -8.729 15.173 23.645 1.00 70.88 183 PHE A N 1
ATOM 1490 C CA . PHE A 1 183 ? -9.177 13.998 24.395 1.00 70.88 183 PHE A CA 1
ATOM 1491 C C . PHE A 1 183 ? -9.564 14.328 25.835 1.00 70.88 183 PHE A C 1
ATOM 1493 O O . PHE A 1 183 ? -10.563 13.806 26.325 1.00 70.88 183 PHE A O 1
ATOM 1500 N N . VAL A 1 184 ? -8.825 15.207 26.517 1.00 79.19 184 VAL A N 1
ATOM 1501 C CA . VAL A 1 184 ? -9.177 15.665 27.870 1.00 79.19 184 VAL A CA 1
ATOM 1502 C C . VAL A 1 184 ? -10.513 16.406 27.854 1.00 79.19 184 VAL A C 1
ATOM 1504 O O . VAL A 1 184 ? -11.382 16.134 28.687 1.00 79.19 184 VAL A O 1
ATOM 1507 N N . HIS A 1 185 ? -10.715 17.299 26.883 1.00 78.56 185 HIS A N 1
ATOM 1508 C CA . HIS A 1 185 ? -11.975 18.027 26.747 1.00 78.56 185 HIS A CA 1
ATOM 1509 C C . HIS A 1 185 ? -13.144 17.082 26.433 1.00 78.56 185 HIS A C 1
ATOM 1511 O O . HIS A 1 185 ? -14.227 17.193 27.012 1.00 78.56 185 HIS A O 1
ATOM 1517 N N . TYR A 1 186 ? -12.896 16.087 25.583 1.00 69.38 186 TYR A N 1
ATOM 1518 C CA . TYR A 1 186 ? -13.863 15.053 25.245 1.00 69.38 186 TYR A CA 1
ATOM 1519 C C . TYR A 1 186 ? -14.210 14.154 26.444 1.00 69.38 186 TYR A C 1
ATOM 1521 O O . TYR A 1 186 ? -15.388 13.907 26.717 1.00 69.38 186 TYR A O 1
ATOM 1529 N N . LYS A 1 187 ? -13.206 13.738 27.231 1.00 71.19 187 LYS A N 1
ATOM 1530 C CA . LYS A 1 187 ? -13.375 12.948 28.464 1.00 71.19 187 LYS A CA 1
ATOM 1531 C C . LYS A 1 187 ? -14.224 13.691 29.494 1.00 71.19 187 LYS A C 1
ATOM 1533 O O . LYS A 1 187 ? -15.055 13.072 30.152 1.00 71.19 187 LYS A O 1
ATOM 1538 N N . LYS A 1 188 ? -14.057 15.014 29.608 1.00 75.75 188 LYS A N 1
ATOM 1539 C CA . LYS A 1 188 ? -14.868 15.851 30.505 1.00 75.75 188 LYS A CA 1
ATOM 1540 C C . LYS A 1 188 ? -16.346 15.870 30.103 1.00 75.75 188 LYS A C 1
ATOM 1542 O O . LYS A 1 188 ? -17.206 15.933 30.976 1.00 75.75 188 LYS A O 1
ATOM 1547 N N . ARG A 1 189 ? -16.646 15.803 28.803 1.00 70.88 189 ARG A N 1
ATOM 1548 C CA . ARG A 1 189 ? -18.018 15.901 28.285 1.00 70.88 189 ARG A CA 1
ATOM 1549 C C . ARG A 1 189 ? -18.767 14.567 28.280 1.00 70.88 189 ARG A C 1
ATOM 1551 O O . ARG A 1 189 ? -19.985 14.571 28.414 1.00 70.88 189 ARG A O 1
ATOM 1558 N N . ASN A 1 190 ? -18.072 13.435 28.158 1.00 65.62 190 ASN A N 1
ATOM 1559 C CA . ASN A 1 190 ? -18.717 12.126 28.047 1.00 65.62 190 ASN A CA 1
ATOM 1560 C C . ASN A 1 190 ? -18.464 11.245 29.283 1.00 65.62 190 ASN A C 1
ATOM 1562 O O . ASN A 1 190 ? -17.472 10.520 29.376 1.00 65.62 190 ASN A O 1
ATOM 1566 N N . SER A 1 191 ? -19.397 11.278 30.239 1.00 66.31 191 SER A N 1
ATOM 1567 C CA . SER A 1 191 ? -19.267 10.594 31.536 1.00 66.31 191 SER A CA 1
ATOM 1568 C C . SER A 1 191 ? -19.241 9.061 31.452 1.00 66.31 191 SER A C 1
ATOM 1570 O O . SER A 1 191 ? -18.783 8.422 32.405 1.00 66.31 191 SER A O 1
ATOM 1572 N N . ARG A 1 192 ? -19.669 8.472 30.320 1.00 59.91 192 ARG A N 1
ATOM 1573 C CA . ARG A 1 192 ? -19.594 7.023 30.042 1.00 59.91 192 ARG A CA 1
ATOM 1574 C C . ARG A 1 192 ? -18.178 6.525 29.740 1.00 59.91 192 ARG A C 1
ATOM 1576 O O . ARG A 1 192 ? -17.908 5.347 29.926 1.00 59.91 192 ARG A O 1
ATOM 1583 N N . LEU A 1 193 ? -17.255 7.397 29.328 1.00 59.28 193 LEU A N 1
ATOM 1584 C CA . LEU A 1 193 ? -15.877 7.003 29.001 1.00 59.28 193 LEU A CA 1
ATOM 1585 C C . LEU A 1 193 ? -14.942 6.978 30.217 1.00 59.28 193 LEU A C 1
ATOM 1587 O O . LEU A 1 193 ? -13.737 6.796 30.059 1.00 59.28 193 LEU A O 1
ATOM 1591 N N . ARG A 1 194 ? -15.470 7.119 31.442 1.00 60.91 194 ARG A N 1
ATOM 1592 C CA . ARG A 1 194 ? -14.659 7.073 32.670 1.00 60.91 194 ARG A CA 1
ATOM 1593 C C . ARG A 1 194 ? -13.904 5.754 32.859 1.00 60.91 194 ARG A C 1
ATOM 1595 O O . ARG A 1 194 ? -12.834 5.785 33.448 1.00 60.91 194 ARG A O 1
ATOM 1602 N N . HIS A 1 195 ? -14.404 4.645 32.309 1.00 59.75 195 HIS A N 1
ATOM 1603 C CA . HIS A 1 195 ? -13.736 3.339 32.379 1.00 59.75 195 HIS A CA 1
ATOM 1604 C C . HIS A 1 195 ? -12.745 3.070 31.238 1.00 59.75 195 HIS A C 1
ATOM 1606 O O . HIS A 1 195 ? -12.013 2.084 31.289 1.00 59.75 195 HIS A O 1
ATOM 1612 N N . PHE A 1 196 ? -12.673 3.940 30.225 1.00 53.88 196 PHE A N 1
ATOM 1613 C CA . PHE A 1 196 ? -11.645 3.840 29.192 1.00 53.88 196 PHE A CA 1
ATOM 1614 C C . PHE A 1 196 ? -10.345 4.462 29.711 1.00 53.88 196 PHE A C 1
ATOM 1616 O O . PHE A 1 196 ? -9.929 5.554 29.321 1.00 53.88 196 PHE A O 1
ATOM 1623 N N . GLU A 1 197 ? -9.688 3.750 30.624 1.00 61.97 197 GLU A N 1
ATOM 1624 C CA . GLU A 1 197 ? -8.285 4.000 30.924 1.00 61.97 197 GLU A CA 1
ATOM 1625 C C . GLU A 1 197 ? -7.462 3.483 29.750 1.00 61.97 197 GLU A C 1
ATOM 1627 O O . GLU A 1 197 ? -7.116 2.304 29.626 1.00 61.97 197 GLU A O 1
ATOM 1632 N N . PHE A 1 198 ? -7.205 4.392 28.814 1.00 57.25 198 PHE A N 1
ATOM 1633 C CA . PHE A 1 198 ? -6.266 4.153 27.737 1.00 57.25 198 PHE A CA 1
ATOM 1634 C C . PHE A 1 198 ? -4.866 4.124 28.351 1.00 57.25 198 PHE A C 1
ATOM 1636 O O . PHE A 1 198 ? -4.187 5.145 28.435 1.00 57.25 198 PHE A O 1
ATOM 1643 N N . ASN A 1 199 ? -4.479 2.949 28.851 1.00 76.81 199 ASN A N 1
ATOM 1644 C CA . ASN A 1 199 ? -3.168 2.724 29.440 1.00 76.81 199 ASN A CA 1
ATOM 1645 C C . ASN A 1 199 ? -2.100 3.194 28.452 1.00 76.81 199 ASN A C 1
ATOM 1647 O O . ASN A 1 199 ? -2.123 2.782 27.289 1.00 76.81 199 ASN A O 1
ATOM 1651 N N . TRP A 1 200 ? -1.183 4.050 28.906 1.00 73.69 200 TRP A N 1
ATOM 1652 C CA . TRP A 1 200 ? -0.133 4.647 28.073 1.00 73.69 200 TRP A CA 1
ATOM 1653 C C . TRP A 1 200 ? 0.603 3.595 27.236 1.00 73.69 200 TRP A C 1
ATOM 1655 O O . TRP A 1 200 ? 0.806 3.778 26.040 1.00 73.69 200 TRP A O 1
ATOM 1665 N N . TRP A 1 201 ? 0.858 2.427 27.824 1.00 72.25 201 TRP A N 1
ATOM 1666 C CA . TRP A 1 201 ? 1.499 1.305 27.146 1.00 72.25 201 TRP A CA 1
ATOM 1667 C C . TRP A 1 201 ? 0.711 0.761 25.937 1.00 72.25 201 TRP A C 1
ATOM 1669 O O . TRP A 1 201 ? 1.304 0.397 24.927 1.00 72.25 201 TRP A O 1
ATOM 1679 N N . LYS A 1 202 ? -0.632 0.785 25.968 1.00 76.31 202 LYS A N 1
ATOM 1680 C CA . LYS A 1 202 ? -1.465 0.399 24.813 1.00 76.31 202 LYS A CA 1
ATOM 1681 C C . LYS A 1 202 ? -1.350 1.403 23.663 1.00 76.31 202 LYS A C 1
ATOM 1683 O O . LYS A 1 202 ? -1.374 0.982 22.511 1.00 76.31 202 LYS A O 1
ATOM 1688 N N . LYS A 1 203 ? -1.196 2.705 23.952 1.00 75.75 203 LYS A N 1
ATOM 1689 C CA . LYS A 1 203 ? -0.922 3.719 22.914 1.00 75.75 203 LYS A CA 1
ATOM 1690 C C . LYS A 1 203 ? 0.429 3.450 22.256 1.00 75.75 203 LYS A C 1
ATOM 1692 O O . LYS A 1 203 ? 0.512 3.438 21.033 1.00 75.75 203 LYS A O 1
ATOM 1697 N N . THR A 1 204 ? 1.452 3.169 23.065 1.00 79.25 204 THR A N 1
ATOM 1698 C CA . THR A 1 204 ? 2.796 2.848 22.576 1.00 79.25 204 THR A CA 1
ATOM 1699 C C . THR A 1 204 ? 2.781 1.632 21.655 1.00 79.25 204 THR A C 1
ATOM 1701 O O . THR A 1 204 ? 3.335 1.711 20.566 1.00 79.25 204 THR A O 1
ATOM 1704 N N . ILE A 1 205 ? 2.090 0.547 22.030 1.00 78.75 205 ILE A N 1
ATOM 1705 C CA . ILE A 1 205 ? 1.979 -0.659 21.191 1.00 78.75 205 ILE A CA 1
ATOM 1706 C C . ILE A 1 205 ? 1.326 -0.341 19.841 1.00 78.75 205 ILE A C 1
ATOM 1708 O O . ILE A 1 205 ? 1.845 -0.749 18.807 1.00 78.75 205 ILE A O 1
ATOM 1712 N N . VAL A 1 206 ? 0.220 0.411 19.825 1.00 80.38 206 VAL A N 1
ATOM 1713 C CA . VAL A 1 206 ? -0.466 0.770 18.571 1.00 80.38 206 VAL A CA 1
ATOM 1714 C C . VAL A 1 206 ? 0.437 1.607 17.662 1.00 80.38 206 VAL A C 1
ATOM 1716 O O . VAL A 1 206 ? 0.517 1.332 16.468 1.00 80.38 206 VAL A O 1
ATOM 1719 N N . ILE A 1 207 ? 1.160 2.583 18.217 1.00 80.31 207 ILE A N 1
ATOM 1720 C CA . ILE A 1 207 ? 2.114 3.405 17.455 1.00 80.31 207 ILE A CA 1
ATOM 1721 C C . ILE A 1 207 ? 3.237 2.534 16.878 1.00 80.31 207 ILE A C 1
ATOM 1723 O O . ILE A 1 207 ? 3.573 2.666 15.704 1.00 80.31 207 ILE A O 1
ATOM 1727 N N . LEU A 1 208 ? 3.778 1.606 17.670 1.00 80.62 208 LEU A N 1
ATOM 1728 C CA . LEU A 1 208 ? 4.859 0.712 17.249 1.00 80.62 208 LEU A CA 1
ATOM 1729 C C . LEU A 1 208 ? 4.411 -0.217 16.108 1.00 80.62 208 LEU A C 1
ATOM 1731 O O . LEU A 1 208 ? 5.151 -0.398 15.146 1.00 80.62 208 LEU A O 1
ATOM 1735 N N . VAL A 1 209 ? 3.174 -0.726 16.161 1.00 82.19 209 VAL A N 1
ATOM 1736 C CA . VAL A 1 209 ? 2.570 -1.520 15.075 1.00 82.19 209 VAL A CA 1
ATOM 1737 C C . VAL A 1 209 ? 2.409 -0.690 13.797 1.00 82.19 209 VAL A C 1
ATOM 1739 O O . VAL A 1 209 ? 2.736 -1.180 12.720 1.00 82.19 209 VAL A O 1
ATOM 1742 N N . ILE A 1 210 ? 1.961 0.567 13.894 1.00 81.56 210 ILE A N 1
ATOM 1743 C CA . ILE A 1 210 ? 1.831 1.460 12.728 1.00 81.56 210 ILE A CA 1
ATOM 1744 C C . ILE A 1 210 ? 3.201 1.734 12.092 1.00 81.56 210 ILE A C 1
ATOM 1746 O O . ILE A 1 210 ? 3.328 1.666 10.871 1.00 81.56 210 ILE A O 1
ATOM 1750 N N . ILE A 1 211 ? 4.231 1.990 12.904 1.00 81.88 211 ILE A N 1
ATOM 1751 C CA . ILE A 1 211 ? 5.608 2.190 12.428 1.00 81.88 211 ILE A CA 1
ATOM 1752 C C . ILE A 1 211 ? 6.124 0.926 11.728 1.00 81.88 211 ILE A C 1
ATOM 1754 O O . ILE A 1 211 ? 6.671 1.020 10.633 1.00 81.88 211 ILE A O 1
ATOM 1758 N N . LEU A 1 212 ? 5.908 -0.254 12.317 1.00 81.62 212 LEU A N 1
ATOM 1759 C CA . LEU A 1 212 ? 6.301 -1.538 11.727 1.00 81.62 212 LEU A CA 1
ATOM 1760 C C . LEU A 1 212 ? 5.622 -1.791 10.379 1.00 81.62 212 LEU A C 1
ATOM 1762 O O . LEU A 1 212 ? 6.300 -2.164 9.428 1.00 81.62 212 LEU A O 1
ATOM 1766 N N . ILE A 1 213 ? 4.310 -1.551 10.281 1.00 83.56 213 ILE A N 1
ATOM 1767 C CA . ILE A 1 213 ? 3.558 -1.667 9.022 1.00 83.56 213 ILE A CA 1
ATOM 1768 C C . ILE A 1 213 ? 4.130 -0.712 7.976 1.00 83.56 213 ILE A C 1
ATOM 1770 O O . ILE A 1 213 ? 4.329 -1.108 6.832 1.00 83.56 213 ILE A O 1
ATOM 1774 N N . PHE A 1 214 ? 4.430 0.529 8.360 1.00 76.81 214 PHE A N 1
ATOM 1775 C CA . PHE A 1 214 ? 4.997 1.509 7.444 1.00 76.81 214 PHE A CA 1
ATOM 1776 C C . PHE A 1 214 ? 6.385 1.084 6.943 1.00 76.81 214 PHE A C 1
ATOM 1778 O O . PHE A 1 214 ? 6.642 1.146 5.744 1.00 76.81 214 PHE A O 1
ATOM 1785 N N . ILE A 1 215 ? 7.258 0.587 7.825 1.00 81.25 215 ILE A N 1
ATOM 1786 C CA . ILE A 1 215 ? 8.561 0.020 7.438 1.00 81.25 215 ILE A CA 1
ATOM 1787 C C . ILE A 1 215 ? 8.365 -1.149 6.466 1.00 81.25 215 ILE A C 1
ATOM 1789 O O . ILE A 1 215 ? 9.037 -1.196 5.441 1.00 81.25 215 ILE A O 1
ATOM 1793 N N . LEU A 1 216 ? 7.411 -2.046 6.741 1.00 82.94 216 LEU A N 1
ATOM 1794 C CA . LEU A 1 216 ? 7.090 -3.176 5.866 1.00 82.94 216 LEU A CA 1
ATOM 1795 C C . LEU A 1 216 ? 6.632 -2.718 4.475 1.00 82.94 216 LEU A C 1
ATOM 1797 O O . LEU A 1 216 ? 7.090 -3.266 3.480 1.00 82.94 216 LEU A O 1
ATOM 1801 N N . ILE A 1 217 ? 5.768 -1.698 4.400 1.00 80.62 217 ILE A N 1
ATOM 1802 C CA . ILE A 1 217 ? 5.300 -1.127 3.128 1.00 80.62 217 ILE A CA 1
ATOM 1803 C C . ILE A 1 217 ? 6.473 -0.546 2.338 1.00 80.62 217 ILE A C 1
ATOM 1805 O O . ILE A 1 217 ? 6.588 -0.834 1.154 1.00 80.62 217 ILE A O 1
ATOM 1809 N N . ASN A 1 218 ? 7.367 0.217 2.973 1.00 76.75 218 ASN A N 1
ATOM 1810 C CA . ASN A 1 218 ? 8.543 0.755 2.276 1.00 76.75 218 ASN A CA 1
ATOM 1811 C C . ASN A 1 218 ? 9.514 -0.352 1.842 1.00 76.75 218 ASN A C 1
ATOM 1813 O O . ASN A 1 218 ? 10.148 -0.218 0.805 1.00 76.75 218 ASN A O 1
ATOM 1817 N N . LEU A 1 219 ? 9.599 -1.462 2.583 1.00 81.50 219 LEU A N 1
ATOM 1818 C CA . LEU A 1 219 ? 10.414 -2.620 2.205 1.00 81.50 219 LEU A CA 1
ATOM 1819 C C . LEU A 1 219 ? 9.816 -3.409 1.022 1.00 81.50 219 LEU A C 1
ATOM 1821 O O . LEU A 1 219 ? 10.547 -4.039 0.266 1.00 81.50 219 LEU A O 1
ATOM 1825 N N . LEU A 1 220 ? 8.491 -3.364 0.859 1.00 84.19 220 LEU A N 1
ATOM 1826 C CA . LEU A 1 220 ? 7.749 -3.946 -0.270 1.00 84.19 220 LEU A CA 1
ATOM 1827 C C . LEU A 1 220 ? 7.734 -3.044 -1.517 1.00 84.19 220 LEU A C 1
ATOM 1829 O O . LEU A 1 220 ? 7.225 -3.459 -2.550 1.00 84.19 220 LEU A O 1
ATOM 1833 N N . ILE A 1 221 ? 8.281 -1.836 -1.378 1.00 84.81 221 ILE A N 1
ATOM 1834 C CA . ILE A 1 221 ? 8.720 -0.834 -2.352 1.00 84.81 221 ILE A CA 1
ATOM 1835 C C . ILE A 1 221 ? 9.853 -1.234 -3.313 1.00 84.81 221 ILE A C 1
ATOM 1837 O O . ILE A 1 221 ? 10.974 -0.833 -3.002 1.00 84.81 221 ILE A O 1
ATOM 1841 N N . PRO A 1 222 ? 9.708 -2.000 -4.416 1.00 85.62 222 PRO A N 1
ATOM 1842 C CA . PRO A 1 222 ? 10.844 -2.184 -5.314 1.00 85.62 222 PRO A CA 1
ATOM 1843 C C . PRO A 1 222 ? 11.278 -0.821 -5.867 1.00 85.62 222 PRO A C 1
ATOM 1845 O O . PRO A 1 222 ? 10.481 -0.076 -6.435 1.00 85.62 222 PRO A O 1
ATOM 1848 N N . GLU A 1 223 ? 12.547 -0.482 -5.669 1.00 88.62 223 GLU A N 1
ATOM 1849 C CA . GLU A 1 223 ? 13.156 0.739 -6.182 1.00 88.62 223 GLU A CA 1
ATOM 1850 C C . GLU A 1 223 ? 14.241 0.381 -7.193 1.00 88.62 223 GLU A C 1
ATOM 1852 O O . GLU A 1 223 ? 14.960 -0.608 -7.045 1.00 88.62 223 GLU A O 1
ATOM 1857 N N . CYS A 1 224 ? 14.373 1.217 -8.220 1.00 90.81 224 CYS A N 1
ATOM 1858 C CA . CYS A 1 224 ? 15.491 1.111 -9.142 1.00 90.81 224 CYS A CA 1
ATOM 1859 C C . CYS A 1 224 ? 16.813 1.363 -8.401 1.00 90.81 224 CYS A C 1
ATOM 1861 O O . CYS A 1 224 ? 16.878 2.272 -7.564 1.00 90.81 224 CYS A O 1
ATOM 1863 N N . PRO A 1 225 ? 17.887 0.616 -8.715 1.00 92.38 225 PRO A N 1
ATOM 1864 C CA . PRO A 1 225 ? 19.201 0.915 -8.165 1.00 92.38 225 PRO A CA 1
ATOM 1865 C C . PRO A 1 225 ? 19.639 2.325 -8.580 1.00 92.38 225 PRO A C 1
ATOM 1867 O O . PRO A 1 225 ? 19.211 2.855 -9.605 1.00 92.38 225 PRO A O 1
ATOM 1870 N N . LYS A 1 226 ? 20.523 2.940 -7.783 1.00 92.19 226 LYS A N 1
ATOM 1871 C CA . LYS A 1 226 ? 20.978 4.330 -7.997 1.00 92.19 226 LYS A CA 1
ATOM 1872 C C . LYS A 1 226 ? 21.574 4.579 -9.385 1.00 92.19 226 LYS A C 1
ATOM 1874 O O . LYS A 1 226 ? 21.551 5.710 -9.853 1.00 92.19 226 LYS A O 1
ATOM 1879 N N . SER A 1 227 ? 22.139 3.548 -10.001 1.00 93.25 227 SER A N 1
ATOM 1880 C CA . SER A 1 227 ? 22.670 3.593 -11.355 1.00 93.25 227 SER A CA 1
ATOM 1881 C C . SER A 1 227 ? 22.407 2.254 -12.029 1.00 93.25 227 SER A C 1
ATOM 1883 O O . SER A 1 227 ? 22.677 1.211 -11.432 1.00 93.25 227 SER A O 1
ATOM 1885 N N . CYS A 1 228 ? 21.901 2.307 -13.259 1.00 93.94 228 CYS A N 1
ATOM 1886 C CA . CYS A 1 228 ? 21.833 1.163 -14.168 1.00 93.94 228 CYS A CA 1
ATOM 1887 C C . CYS A 1 228 ? 22.950 1.179 -15.218 1.00 93.94 228 CYS A C 1
ATOM 1889 O O . CYS A 1 228 ? 22.905 0.359 -16.121 1.00 93.94 228 CYS A O 1
ATOM 1891 N N . ASN A 1 229 ? 23.921 2.093 -15.097 1.00 94.31 229 ASN A N 1
ATOM 1892 C CA . ASN A 1 229 ? 24.969 2.288 -16.094 1.00 94.31 229 ASN A CA 1
ATOM 1893 C C . ASN A 1 229 ? 25.838 1.028 -16.252 1.00 94.31 229 ASN A C 1
ATOM 1895 O O . ASN A 1 229 ? 26.579 0.684 -15.325 1.00 94.31 229 ASN A O 1
ATOM 1899 N N . ASP A 1 230 ? 25.768 0.376 -17.411 1.00 93.00 230 ASP A N 1
ATOM 1900 C CA . ASP A 1 230 ? 26.590 -0.786 -17.769 1.00 93.00 230 ASP A CA 1
ATOM 1901 C C . ASP A 1 230 ? 27.974 -0.394 -18.337 1.00 93.00 230 ASP A C 1
ATOM 1903 O O . ASP A 1 230 ? 28.799 -1.260 -18.634 1.00 93.00 230 ASP A O 1
ATOM 1907 N N . ASN A 1 231 ? 28.264 0.914 -18.399 1.00 93.62 231 ASN A N 1
ATOM 1908 C CA . ASN A 1 231 ? 29.451 1.541 -18.989 1.00 93.62 231 ASN A CA 1
ATOM 1909 C C . ASN A 1 231 ? 29.613 1.306 -20.497 1.00 93.62 231 ASN A C 1
ATOM 1911 O O . ASN A 1 231 ? 30.687 1.577 -21.041 1.00 93.62 231 ASN A O 1
ATOM 1915 N N . ASN A 1 232 ? 28.574 0.843 -21.188 1.00 89.00 232 ASN A N 1
ATOM 1916 C CA . ASN A 1 232 ? 28.577 0.743 -22.634 1.00 89.00 232 ASN A CA 1
ATOM 1917 C C . ASN A 1 232 ? 27.961 2.016 -23.242 1.00 89.00 232 ASN A C 1
ATOM 1919 O O . ASN A 1 232 ? 26.817 2.383 -23.006 1.00 89.00 232 ASN A O 1
ATOM 1923 N N . SER A 1 233 ? 28.740 2.729 -24.057 1.00 89.25 233 SER A N 1
ATOM 1924 C CA . SER A 1 233 ? 28.292 3.968 -24.713 1.00 89.25 233 SER A CA 1
ATOM 1925 C C . SER A 1 233 ? 27.202 3.750 -25.768 1.00 89.25 233 SER A C 1
ATOM 1927 O O . SER A 1 233 ? 26.581 4.717 -26.220 1.00 89.25 233 SER A O 1
ATOM 1929 N N . CYS A 1 234 ? 26.989 2.496 -26.173 1.00 89.88 234 CYS A N 1
ATOM 1930 C CA . CYS A 1 234 ? 26.021 2.080 -27.182 1.00 89.88 234 CYS A CA 1
ATOM 1931 C C . CYS A 1 234 ? 24.693 1.598 -26.622 1.00 89.88 234 CYS A C 1
ATOM 1933 O O . CYS A 1 234 ? 23.833 1.154 -27.385 1.00 89.88 234 CYS A O 1
ATOM 1935 N N . THR A 1 235 ? 24.503 1.695 -25.315 1.00 93.19 235 THR A N 1
ATOM 1936 C CA . THR A 1 235 ? 23.282 1.290 -24.638 1.00 93.19 235 THR A CA 1
ATOM 1937 C C . THR A 1 235 ? 22.653 2.478 -23.927 1.00 93.19 235 THR A C 1
ATOM 1939 O O . THR A 1 235 ? 23.320 3.343 -23.366 1.00 93.19 235 THR A O 1
ATOM 1942 N N . ASN A 1 236 ? 21.328 2.552 -23.995 1.00 92.69 236 ASN A N 1
ATOM 1943 C CA . ASN A 1 236 ? 20.541 3.383 -23.101 1.00 92.69 236 ASN A CA 1
ATOM 1944 C C . ASN A 1 236 ? 20.048 2.487 -21.970 1.00 92.69 236 ASN A C 1
ATOM 1946 O O . ASN A 1 236 ? 19.177 1.636 -22.189 1.00 92.69 236 ASN A O 1
ATOM 1950 N N . ASP A 1 237 ? 20.602 2.697 -20.783 1.00 95.62 237 ASP A N 1
ATOM 1951 C CA . ASP A 1 237 ? 20.232 1.958 -19.584 1.00 95.62 237 ASP A CA 1
ATOM 1952 C C . ASP A 1 237 ? 19.063 2.637 -18.884 1.00 95.62 237 ASP A C 1
ATOM 1954 O O . ASP A 1 237 ? 19.085 3.836 -18.590 1.00 95.62 237 ASP A O 1
ATOM 1958 N N . PHE A 1 238 ? 18.031 1.864 -18.582 1.00 94.88 238 PHE A N 1
ATOM 1959 C CA . PHE A 1 238 ? 16.862 2.357 -17.875 1.00 94.88 238 PHE A CA 1
ATOM 1960 C C . PHE A 1 238 ? 16.349 1.324 -16.879 1.00 94.88 238 PHE A C 1
ATOM 1962 O O . PHE A 1 238 ? 16.598 0.122 -16.963 1.00 94.88 238 PHE A O 1
ATOM 1969 N N . CYS A 1 239 ? 15.609 1.820 -15.899 1.00 96.56 239 CYS A N 1
ATOM 1970 C CA . CYS A 1 239 ? 14.859 1.000 -14.970 1.00 96.56 239 CYS A CA 1
ATOM 1971 C C . CYS A 1 239 ? 13.496 1.645 -14.763 1.00 96.56 239 CYS A C 1
ATOM 1973 O O . CYS A 1 239 ? 13.397 2.848 -14.510 1.00 96.56 239 CYS A O 1
ATOM 1975 N N . SER A 1 240 ? 12.443 0.849 -14.915 1.00 94.56 240 SER A N 1
ATOM 1976 C CA . SER A 1 240 ? 11.066 1.314 -14.813 1.00 94.56 240 SER A CA 1
ATOM 1977 C C . SER A 1 240 ? 10.183 0.258 -14.147 1.00 94.56 240 SER A C 1
ATOM 1979 O O . SER A 1 240 ? 10.599 -0.872 -13.884 1.00 94.56 240 SER A O 1
ATOM 1981 N N . ALA A 1 241 ? 8.931 0.624 -13.869 1.00 91.19 241 ALA A N 1
ATOM 1982 C CA . ALA A 1 241 ? 7.938 -0.335 -13.393 1.00 91.19 241 ALA A CA 1
ATOM 1983 C C . ALA A 1 241 ? 7.642 -1.424 -14.445 1.00 91.19 241 ALA A C 1
ATOM 1985 O O . ALA A 1 241 ? 7.372 -2.565 -14.080 1.00 91.19 241 ALA A O 1
ATOM 1986 N N . GLU A 1 242 ? 7.749 -1.098 -15.739 1.00 92.44 242 GLU A N 1
ATOM 1987 C CA . GLU A 1 242 ? 7.548 -2.047 -16.845 1.00 92.44 242 GLU A CA 1
ATOM 1988 C C . GLU A 1 242 ? 8.630 -3.133 -16.871 1.00 92.44 242 GLU A C 1
ATOM 1990 O O . GLU A 1 242 ? 8.337 -4.287 -17.174 1.00 92.44 242 GLU A O 1
ATOM 1995 N N . THR A 1 243 ? 9.863 -2.796 -16.475 1.00 91.88 243 THR A N 1
ATOM 1996 C CA . THR A 1 243 ? 10.966 -3.764 -16.348 1.00 91.88 243 THR A CA 1
ATOM 1997 C C . THR A 1 243 ? 10.933 -4.541 -15.028 1.00 91.88 243 THR A C 1
ATOM 1999 O O . THR A 1 243 ? 11.833 -5.334 -14.741 1.00 91.88 243 THR A O 1
ATOM 2002 N N . GLY A 1 244 ? 9.919 -4.315 -14.186 1.00 91.25 244 GLY A N 1
ATOM 2003 C CA . GLY A 1 244 ? 9.846 -4.889 -12.846 1.00 91.25 244 GLY A CA 1
ATOM 2004 C C . GLY A 1 244 ? 10.956 -4.379 -11.926 1.00 91.25 244 GLY A C 1
ATOM 2005 O O . GLY A 1 244 ? 11.466 -5.151 -11.116 1.00 91.25 244 GLY A O 1
ATOM 2006 N N . TYR A 1 245 ? 11.349 -3.107 -12.071 1.00 93.31 245 TYR A N 1
ATOM 2007 C CA . TYR A 1 245 ? 12.429 -2.461 -11.312 1.00 93.31 245 TYR A CA 1
ATOM 2008 C C . TYR A 1 245 ? 13.801 -3.133 -11.473 1.00 93.31 245 TYR A C 1
ATOM 2010 O O . TYR A 1 245 ? 14.672 -3.030 -10.609 1.00 93.31 245 TYR A O 1
ATOM 2018 N N . LYS A 1 246 ? 14.010 -3.819 -12.601 1.00 94.00 246 LYS A N 1
ATOM 2019 C CA . LYS A 1 246 ? 15.311 -4.355 -13.010 1.00 94.00 246 LYS A CA 1
ATOM 2020 C C . LYS A 1 246 ? 15.940 -3.428 -14.045 1.00 94.00 246 LYS A C 1
ATOM 2022 O O . LYS A 1 246 ? 15.231 -2.874 -14.885 1.00 94.00 246 LYS A O 1
ATOM 2027 N N . CYS A 1 247 ? 17.260 -3.273 -13.993 1.00 95.69 247 CYS A N 1
ATOM 2028 C CA . CYS A 1 247 ? 17.988 -2.566 -15.042 1.00 95.69 247 CYS A CA 1
ATOM 2029 C C . CYS A 1 247 ? 17.880 -3.348 -16.349 1.00 95.69 247 CYS A C 1
ATOM 2031 O O . CYS A 1 247 ? 18.164 -4.546 -16.385 1.00 95.69 247 CYS A O 1
ATOM 2033 N N . MET A 1 248 ? 17.458 -2.662 -17.402 1.00 96.56 248 MET A N 1
ATOM 2034 C CA . MET A 1 248 ? 17.471 -3.161 -18.768 1.00 96.56 248 MET A CA 1
ATOM 2035 C C . MET A 1 248 ? 18.168 -2.131 -19.646 1.00 96.56 248 MET A C 1
ATOM 2037 O O . MET A 1 248 ? 18.163 -0.939 -19.341 1.00 96.56 248 MET A O 1
ATOM 2041 N N . ASN A 1 249 ? 18.758 -2.599 -20.737 1.00 94.75 249 ASN A N 1
ATOM 2042 C CA . ASN A 1 249 ? 19.435 -1.756 -21.699 1.00 94.75 249 ASN A CA 1
ATOM 2043 C C . ASN A 1 249 ? 18.792 -1.892 -23.081 1.00 94.75 249 ASN A C 1
ATOM 2045 O O . ASN A 1 249 ? 18.246 -2.932 -23.452 1.00 94.75 249 ASN A O 1
ATOM 2049 N N . THR A 1 250 ? 18.820 -0.804 -23.840 1.00 91.69 250 THR A N 1
ATOM 2050 C CA . THR A 1 250 ? 18.391 -0.781 -25.244 1.00 91.69 250 THR A CA 1
ATOM 2051 C C . THR A 1 250 ? 19.536 -0.301 -26.107 1.00 91.69 250 THR A C 1
ATOM 2053 O O . THR A 1 250 ? 20.222 0.649 -25.740 1.00 91.69 250 THR A O 1
ATOM 2056 N N . LEU A 1 251 ? 19.753 -0.956 -27.247 1.00 88.00 251 LEU A N 1
ATOM 2057 C CA . LEU A 1 251 ? 20.780 -0.535 -28.194 1.00 88.00 251 LEU A CA 1
ATOM 2058 C C . LEU A 1 251 ? 20.422 0.839 -28.759 1.00 88.00 251 LEU A C 1
ATOM 2060 O O . LEU A 1 251 ? 19.303 1.074 -29.222 1.00 88.00 251 LEU A O 1
ATOM 2064 N N . LYS A 1 252 ? 21.384 1.753 -28.698 1.00 88.56 252 LYS A N 1
ATOM 2065 C CA . LYS A 1 252 ? 21.289 3.069 -29.309 1.00 88.56 252 LYS A CA 1
ATOM 2066 C C . LYS A 1 252 ? 21.531 2.922 -30.809 1.00 88.56 252 LYS A C 1
ATOM 2068 O O . LYS A 1 252 ? 22.578 2.426 -31.204 1.00 88.56 252 LYS A O 1
ATOM 2073 N N . LEU A 1 253 ? 20.571 3.371 -31.617 1.00 82.06 253 LEU A N 1
ATOM 2074 C CA . LEU A 1 253 ? 20.709 3.408 -33.072 1.00 82.06 253 LEU A CA 1
ATOM 2075 C C . LEU A 1 253 ? 21.844 4.369 -33.455 1.00 82.06 253 LEU A C 1
ATOM 2077 O O . LEU A 1 253 ? 21.866 5.501 -32.955 1.00 82.06 253 LEU A O 1
ATOM 2081 N N . ASN A 1 254 ? 22.734 3.937 -34.344 1.00 83.75 254 ASN A N 1
ATOM 2082 C CA . ASN A 1 254 ? 23.930 4.658 -34.768 1.00 83.75 254 ASN A CA 1
ATOM 2083 C C . ASN A 1 254 ? 24.892 4.892 -33.596 1.00 83.75 254 ASN A C 1
ATOM 2085 O O . ASN A 1 254 ? 25.198 6.040 -33.229 1.00 83.75 254 ASN A O 1
ATOM 2089 N N . CYS A 1 255 ? 25.326 3.793 -32.973 1.00 87.12 255 CYS A N 1
ATOM 2090 C CA . CYS A 1 255 ? 26.412 3.857 -32.008 1.00 87.12 255 CYS A CA 1
ATOM 2091 C C . CYS A 1 255 ? 27.816 3.610 -32.579 1.00 87.12 255 CYS A C 1
ATOM 2093 O O . CYS A 1 255 ? 28.212 2.479 -32.854 1.00 87.12 255 CYS A O 1
ATOM 2095 N N . LYS A 1 256 ? 28.637 4.661 -32.508 1.00 86.50 256 LYS A N 1
ATOM 2096 C CA . LYS A 1 256 ? 30.078 4.594 -32.756 1.00 86.50 256 LYS A CA 1
ATOM 2097 C C . LYS A 1 256 ? 30.783 3.740 -31.694 1.00 86.50 256 LYS A C 1
ATOM 2099 O O . LYS A 1 256 ? 30.711 4.051 -30.504 1.00 86.50 256 LYS A O 1
ATOM 2104 N N . GLY A 1 257 ? 31.532 2.737 -32.127 1.00 82.81 257 GLY A N 1
ATOM 2105 C CA . GLY A 1 257 ? 32.428 1.897 -31.335 1.00 82.81 257 GLY A CA 1
ATOM 2106 C C . GLY A 1 257 ? 31.957 0.455 -31.137 1.00 82.81 257 GLY A C 1
ATOM 2107 O O . GLY A 1 257 ? 32.634 -0.298 -30.439 1.00 82.81 257 GLY A O 1
ATOM 2108 N N . ASN A 1 258 ? 30.814 0.054 -31.704 1.00 83.88 258 ASN A N 1
ATOM 2109 C CA . ASN A 1 258 ? 30.300 -1.318 -31.602 1.00 83.88 258 ASN A CA 1
ATOM 2110 C C . ASN A 1 258 ? 30.817 -2.258 -32.715 1.00 83.88 258 ASN A C 1
ATOM 2112 O O . ASN A 1 258 ? 30.477 -3.442 -32.713 1.00 83.88 258 ASN A O 1
ATOM 2116 N N . GLY A 1 259 ? 31.624 -1.755 -33.657 1.00 84.31 259 GLY A N 1
ATOM 2117 C CA . GLY A 1 259 ? 32.153 -2.510 -34.793 1.00 84.31 259 GLY A CA 1
ATOM 2118 C C . GLY A 1 259 ? 31.132 -2.816 -35.895 1.00 84.31 259 GLY A C 1
ATOM 2119 O O . GLY A 1 259 ? 31.413 -3.638 -36.768 1.00 84.31 259 GLY A O 1
ATOM 2120 N N . ILE A 1 260 ? 29.950 -2.197 -35.863 1.00 86.19 260 ILE A N 1
ATOM 2121 C CA . ILE A 1 260 ? 28.899 -2.348 -36.870 1.00 86.19 260 ILE A CA 1
ATOM 2122 C C . ILE A 1 260 ? 28.663 -0.980 -37.501 1.00 86.19 260 ILE A C 1
ATOM 2124 O O . ILE A 1 260 ? 28.248 -0.059 -36.822 1.00 86.19 260 ILE A O 1
ATOM 2128 N N . CYS A 1 261 ? 28.884 -0.857 -38.809 1.00 86.12 261 CYS A N 1
ATOM 2129 C CA . CYS A 1 261 ? 28.612 0.391 -39.517 1.00 86.12 261 CYS A CA 1
ATOM 2130 C C . CYS A 1 261 ? 27.117 0.545 -39.832 1.00 86.12 261 CYS A C 1
ATOM 2132 O O . CYS A 1 261 ? 26.600 -0.090 -40.761 1.00 86.12 261 CYS A O 1
ATOM 2134 N N . GLU A 1 262 ? 26.429 1.390 -39.067 1.00 88.50 262 GLU A N 1
ATOM 2135 C CA . GLU A 1 262 ? 25.012 1.709 -39.239 1.00 88.50 262 GLU A CA 1
ATOM 2136 C C . GLU A 1 262 ? 24.799 2.978 -40.097 1.00 88.50 262 GLU A C 1
ATOM 2138 O O . GLU A 1 262 ? 25.723 3.712 -40.463 1.00 88.50 262 GLU A O 1
ATOM 2143 N N . GLY A 1 263 ? 23.550 3.232 -40.502 1.00 85.12 263 GLY A N 1
ATOM 2144 C CA . GLY A 1 263 ? 23.215 4.353 -41.387 1.00 85.12 263 GLY A CA 1
ATOM 2145 C C . GLY A 1 263 ? 23.455 5.716 -40.730 1.00 85.12 263 GLY A C 1
ATOM 2146 O O . GLY A 1 263 ? 22.745 6.092 -39.805 1.00 85.12 263 GLY A O 1
ATOM 2147 N N . GLY A 1 264 ? 24.402 6.497 -41.257 1.00 82.25 264 GLY A N 1
ATOM 2148 C CA . GLY A 1 264 ? 24.773 7.811 -40.706 1.00 82.25 264 GLY A CA 1
ATOM 2149 C C . GLY A 1 264 ? 26.039 7.802 -39.844 1.00 82.25 264 GLY A C 1
ATOM 2150 O O . GLY A 1 264 ? 26.391 8.833 -39.271 1.00 82.25 264 GLY A O 1
ATOM 2151 N N . GLU A 1 265 ? 26.744 6.672 -39.778 1.00 86.25 265 GLU A N 1
ATOM 2152 C CA . GLU A 1 265 ? 28.008 6.527 -39.045 1.00 86.25 265 GLU A CA 1
ATOM 2153 C C . GLU A 1 265 ? 29.261 6.603 -39.919 1.00 86.25 265 GLU A C 1
ATOM 2155 O O . GLU A 1 265 ? 30.375 6.460 -39.408 1.00 86.25 265 GLU A O 1
ATOM 2160 N N . TYR A 1 266 ? 29.103 6.828 -41.227 1.00 83.81 266 TYR A N 1
ATOM 2161 C CA . TYR A 1 266 ? 30.224 6.889 -42.164 1.00 83.81 266 TYR A CA 1
ATOM 2162 C C . TYR A 1 266 ? 31.261 7.939 -41.727 1.00 83.81 266 TYR A C 1
ATOM 2164 O O . TYR A 1 266 ? 30.914 9.064 -41.362 1.00 83.81 266 TYR A O 1
ATOM 2172 N N . GLY A 1 267 ? 32.537 7.543 -41.723 1.00 82.50 267 GLY A N 1
ATOM 2173 C CA . GLY A 1 267 ? 33.642 8.317 -41.145 1.00 82.50 267 GLY A CA 1
ATOM 2174 C C . GLY A 1 267 ? 33.944 8.021 -39.667 1.00 82.50 267 GLY A C 1
ATOM 2175 O O . GL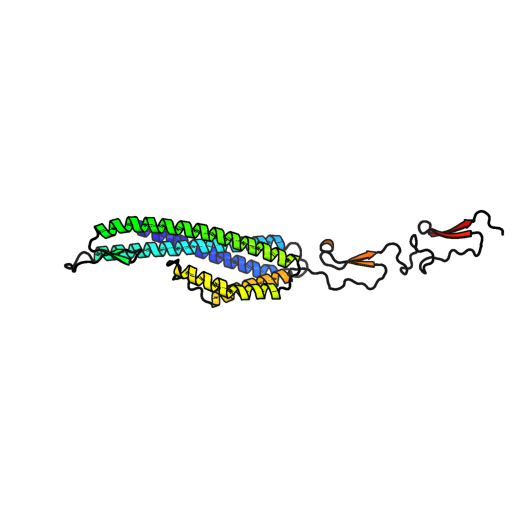Y A 1 267 ? 34.841 8.639 -39.095 1.00 82.50 267 GLY A O 1
ATOM 2176 N N . SER A 1 268 ? 33.219 7.097 -39.027 1.00 86.44 268 SER A N 1
ATOM 2177 C CA . SER A 1 268 ? 33.614 6.489 -37.747 1.00 86.44 268 SER A CA 1
ATOM 2178 C C . SER A 1 268 ? 34.594 5.323 -37.948 1.00 86.44 268 SER A C 1
ATOM 2180 O O . SER A 1 268 ? 34.787 4.849 -39.065 1.00 86.44 268 SER A O 1
ATOM 2182 N N . SER A 1 269 ? 35.198 4.840 -36.857 1.00 87.50 269 SER A N 1
ATOM 2183 C CA . SER A 1 269 ? 36.073 3.657 -36.860 1.00 87.50 269 SER A CA 1
ATOM 2184 C C . SER A 1 269 ? 35.353 2.344 -37.180 1.00 87.50 269 SER A C 1
ATOM 2186 O O . SER A 1 269 ? 36.012 1.369 -37.526 1.00 87.50 269 SER A O 1
ATOM 2188 N N . ASP A 1 270 ? 34.028 2.300 -37.033 1.00 86.94 270 ASP A N 1
ATOM 2189 C CA . ASP A 1 270 ? 33.218 1.098 -37.274 1.00 86.94 270 ASP A CA 1
ATOM 2190 C C . ASP A 1 270 ? 32.925 0.896 -38.760 1.00 86.94 270 ASP A C 1
ATOM 2192 O O . ASP A 1 270 ? 32.641 -0.216 -39.209 1.00 86.94 270 ASP A O 1
ATOM 2196 N N . CYS A 1 271 ? 33.008 1.980 -39.531 1.00 89.69 271 CYS A N 1
ATOM 2197 C CA . CYS A 1 271 ? 32.767 1.977 -40.958 1.00 89.69 271 CYS A CA 1
ATOM 2198 C C . CYS A 1 271 ? 34.059 1.754 -41.745 1.00 89.69 271 CYS A C 1
ATOM 2200 O O . CYS A 1 271 ? 35.074 2.396 -41.465 1.00 89.69 271 CYS A O 1
ATOM 2202 N N . PRO A 1 272 ? 34.039 0.876 -42.765 1.00 90.69 272 PRO A N 1
ATOM 2203 C CA . PRO A 1 272 ? 35.168 0.756 -43.670 1.00 90.69 272 PRO A CA 1
ATOM 2204 C C . PRO A 1 272 ? 35.387 2.085 -44.400 1.00 90.69 272 PRO A C 1
ATOM 2206 O O . PRO A 1 272 ? 34.433 2.779 -44.760 1.00 90.69 272 PRO A O 1
ATOM 2209 N N . ASN A 1 273 ? 36.654 2.436 -44.619 1.00 91.75 273 ASN A N 1
ATOM 2210 C CA . ASN A 1 273 ? 36.991 3.593 -45.435 1.00 91.75 273 ASN A CA 1
ATOM 2211 C C . ASN A 1 273 ? 36.685 3.273 -46.903 1.00 91.75 273 ASN A C 1
ATOM 2213 O O . ASN A 1 273 ? 37.296 2.362 -47.462 1.00 91.75 273 ASN A O 1
ATOM 2217 N N . CYS A 1 274 ? 35.751 4.011 -47.500 1.00 92.06 274 CYS A N 1
ATOM 2218 C CA . CYS A 1 274 ? 35.354 3.844 -48.896 1.00 92.06 274 CYS A CA 1
ATOM 2219 C C . CYS A 1 274 ? 36.056 4.828 -49.839 1.00 92.06 274 CYS A C 1
ATOM 2221 O O . CYS A 1 274 ? 35.602 4.986 -50.961 1.00 92.06 274 CYS A O 1
ATOM 2223 N N . ASP A 1 275 ? 37.131 5.488 -49.408 1.00 91.62 275 ASP A N 1
ATOM 2224 C CA . ASP A 1 275 ? 37.921 6.369 -50.274 1.00 91.62 275 ASP A CA 1
ATOM 2225 C C . ASP A 1 275 ? 38.586 5.576 -51.416 1.00 91.62 275 ASP A C 1
ATOM 2227 O O . ASP A 1 275 ? 39.466 4.740 -51.178 1.00 91.62 275 ASP A O 1
ATOM 2231 N N . ASP A 1 276 ? 38.161 5.822 -52.658 1.00 92.44 276 ASP A N 1
ATOM 2232 C CA . ASP A 1 276 ? 38.736 5.207 -53.863 1.00 92.44 276 ASP A CA 1
ATOM 2233 C C . ASP A 1 276 ? 39.931 6.002 -54.435 1.00 92.44 276 ASP A C 1
ATOM 2235 O O . ASP A 1 276 ? 40.484 5.647 -55.481 1.00 92.44 276 ASP A O 1
ATOM 2239 N N . ASN A 1 277 ? 40.383 7.043 -53.723 1.00 93.88 277 ASN A N 1
ATOM 2240 C CA . ASN A 1 277 ? 41.385 8.035 -54.123 1.00 93.88 277 ASN A CA 1
ATOM 2241 C C . ASN A 1 277 ? 41.028 8.832 -55.388 1.00 93.88 277 ASN A C 1
ATOM 2243 O O . ASN A 1 277 ? 41.887 9.533 -55.943 1.00 93.88 277 ASN A O 1
ATOM 2247 N N . ASN A 1 278 ? 39.787 8.762 -55.868 1.00 92.50 278 ASN A N 1
ATOM 2248 C CA . ASN A 1 278 ? 39.347 9.530 -57.016 1.00 92.50 278 ASN A CA 1
ATOM 2249 C C . ASN A 1 278 ? 38.702 10.841 -56.546 1.00 92.50 278 ASN A C 1
ATOM 2251 O O . ASN A 1 278 ? 37.625 10.899 -55.972 1.00 92.50 278 ASN A O 1
ATOM 2255 N N . LYS A 1 279 ? 39.354 11.966 -56.853 1.00 91.06 279 LYS A N 1
ATOM 2256 C CA . LYS A 1 279 ? 38.862 13.301 -56.460 1.00 91.06 279 LYS A CA 1
ATOM 2257 C C . LYS A 1 279 ? 37.532 13.688 -57.119 1.00 91.06 279 LYS A C 1
ATOM 2259 O O . LYS A 1 279 ? 36.947 14.699 -56.741 1.00 91.06 279 LYS A O 1
ATOM 2264 N N . CYS A 1 280 ? 37.097 12.931 -58.124 1.00 94.38 280 CYS A N 1
ATOM 2265 C CA . CYS A 1 280 ? 35.854 13.151 -58.848 1.00 94.38 280 CYS A CA 1
ATOM 2266 C C . CYS A 1 280 ? 34.675 12.316 -58.339 1.00 94.38 280 CYS A C 1
ATOM 2268 O O . CYS A 1 280 ? 33.603 12.385 -58.942 1.00 94.38 280 CYS A O 1
ATOM 2270 N N . THR A 1 281 ? 34.839 11.540 -57.273 1.00 93.25 281 THR A N 1
ATOM 2271 C CA . THR A 1 281 ? 33.776 10.740 -56.657 1.00 93.25 281 THR A CA 1
ATOM 2272 C C . THR A 1 281 ? 33.449 11.262 -55.260 1.00 93.25 281 THR A C 1
ATOM 2274 O O . THR A 1 281 ? 34.292 11.789 -54.539 1.00 93.25 281 THR A O 1
ATOM 2277 N N . VAL A 1 282 ? 32.169 11.189 -54.896 1.00 92.19 282 VAL A N 1
ATOM 2278 C CA . VAL A 1 282 ? 31.712 11.283 -53.509 1.00 92.19 282 VAL A CA 1
ATOM 2279 C C . VAL A 1 282 ? 31.579 9.864 -52.997 1.00 92.19 282 VAL A C 1
ATOM 2281 O O . VAL A 1 282 ? 30.691 9.127 -53.439 1.00 92.19 282 VAL A O 1
ATOM 2284 N N . ASP A 1 283 ? 32.445 9.512 -52.058 1.00 91.06 283 ASP A N 1
ATOM 2285 C CA . ASP A 1 283 ? 32.444 8.198 -51.438 1.00 91.06 283 ASP A CA 1
ATOM 2286 C C . ASP A 1 283 ? 31.508 8.168 -50.239 1.00 91.06 283 ASP A C 1
ATOM 2288 O O . ASP A 1 283 ? 31.514 9.045 -49.370 1.00 91.06 283 ASP A O 1
ATOM 2292 N N . SER A 1 284 ? 30.691 7.129 -50.192 1.00 90.81 284 SER A N 1
ATOM 2293 C CA . SER A 1 284 ? 29.769 6.859 -49.099 1.00 90.81 284 SER A CA 1
ATOM 2294 C C . SER A 1 284 ? 29.705 5.360 -48.844 1.00 90.81 284 SER A C 1
ATOM 2296 O O . SER A 1 284 ? 30.025 4.554 -49.716 1.00 90.81 284 SER A O 1
ATOM 2298 N N . TYR A 1 285 ? 29.290 4.974 -47.644 1.00 90.88 285 TYR A N 1
ATOM 2299 C CA . TYR A 1 285 ? 29.017 3.580 -47.323 1.00 90.88 285 TYR A CA 1
ATOM 2300 C C . TYR A 1 285 ? 27.516 3.376 -47.160 1.00 90.88 285 TYR A C 1
ATOM 2302 O O . TYR A 1 285 ? 26.882 4.045 -46.339 1.00 90.88 285 TYR A O 1
ATOM 2310 N N . ASP A 1 286 ? 26.953 2.442 -47.923 1.00 91.31 286 ASP A N 1
ATOM 2311 C CA . ASP A 1 286 ? 25.567 2.023 -47.755 1.00 91.31 286 ASP A CA 1
ATOM 2312 C C . ASP A 1 286 ? 25.490 0.862 -46.763 1.00 91.31 286 ASP A C 1
ATOM 2314 O O . ASP A 1 286 ? 25.888 -0.272 -47.046 1.00 91.31 286 ASP A O 1
ATOM 2318 N N . SER A 1 287 ? 24.951 1.151 -45.580 1.00 86.88 287 SER A N 1
ATOM 2319 C CA . SER A 1 287 ? 24.798 0.175 -44.503 1.00 86.88 287 SER A CA 1
ATOM 2320 C C . SER A 1 287 ? 23.784 -0.928 -44.823 1.00 86.88 287 SER A C 1
ATOM 2322 O O . SER A 1 287 ? 23.886 -2.015 -44.252 1.00 86.88 287 SER A O 1
ATOM 2324 N N . ALA A 1 288 ? 22.848 -0.705 -45.756 1.00 87.81 288 ALA A N 1
ATOM 2325 C CA . ALA A 1 288 ? 21.875 -1.718 -46.158 1.00 87.81 288 ALA A CA 1
ATOM 2326 C C . ALA A 1 288 ? 22.501 -2.775 -47.080 1.00 87.81 288 ALA A C 1
ATOM 2328 O O . ALA A 1 288 ? 22.325 -3.974 -46.856 1.00 87.81 288 ALA A O 1
ATOM 2329 N N . SER A 1 289 ? 23.252 -2.344 -48.097 1.00 89.88 289 SER A N 1
ATOM 2330 C CA . SER A 1 289 ? 23.939 -3.249 -49.031 1.00 89.88 289 SER A CA 1
ATOM 2331 C C . SER A 1 289 ? 25.306 -3.729 -48.538 1.00 89.88 289 SER A C 1
ATOM 2333 O O . SER A 1 289 ? 25.826 -4.714 -49.064 1.00 89.88 289 SER A O 1
ATOM 2335 N N . LYS A 1 290 ? 25.866 -3.081 -47.506 1.00 90.19 290 LYS A N 1
ATOM 2336 C CA . LYS A 1 290 ? 27.224 -3.306 -46.984 1.00 90.19 290 LYS A CA 1
ATOM 2337 C C . LYS A 1 290 ? 28.302 -3.108 -48.053 1.00 90.19 290 LYS A C 1
ATOM 2339 O O . LYS A 1 290 ? 29.264 -3.874 -48.125 1.00 90.19 290 LYS A O 1
ATOM 2344 N N . GLN A 1 291 ? 28.118 -2.107 -48.910 1.00 92.50 291 GLN A N 1
ATOM 2345 C CA . GLN A 1 291 ? 29.026 -1.791 -50.010 1.00 92.50 291 GLN A CA 1
ATOM 2346 C C . GLN A 1 291 ? 29.400 -0.309 -50.012 1.00 92.50 291 GLN A C 1
ATOM 2348 O O . GLN A 1 291 ? 28.626 0.557 -49.600 1.00 92.50 291 GLN A O 1
ATOM 2353 N N . CYS A 1 292 ? 30.608 -0.032 -50.498 1.00 92.44 292 CYS A N 1
ATOM 2354 C CA . CYS A 1 292 ? 31.046 1.317 -50.814 1.00 92.44 292 CYS A CA 1
ATOM 2355 C C . CYS A 1 292 ? 30.350 1.792 -52.090 1.00 92.44 292 CYS A C 1
ATOM 2357 O O . CYS A 1 292 ? 30.328 1.085 -53.098 1.00 92.44 292 CYS A O 1
ATOM 2359 N N . ILE A 1 293 ? 29.769 2.984 -52.027 1.00 93.69 293 ILE A N 1
ATOM 2360 C CA . ILE A 1 293 ? 29.119 3.647 -53.148 1.00 93.69 293 ILE A CA 1
ATOM 2361 C C . ILE A 1 293 ? 29.935 4.888 -53.488 1.00 93.69 293 ILE A C 1
ATOM 2363 O O . ILE A 1 293 ? 30.025 5.819 -52.686 1.00 93.69 293 ILE A O 1
ATOM 2367 N N . HIS A 1 294 ? 30.471 4.900 -54.704 1.00 93.31 294 HIS A N 1
ATOM 2368 C CA . HIS A 1 294 ? 31.252 5.994 -55.272 1.00 93.31 294 HIS A CA 1
ATOM 2369 C C . HIS A 1 294 ? 30.390 6.705 -56.316 1.00 93.31 294 HIS A C 1
ATOM 2371 O O . HIS A 1 294 ? 30.042 6.120 -57.344 1.00 93.31 294 HIS A O 1
ATOM 2377 N N . THR A 1 295 ? 29.989 7.947 -56.050 1.00 92.44 295 THR A N 1
ATOM 2378 C CA . THR A 1 295 ? 29.110 8.704 -56.959 1.00 92.44 295 THR A CA 1
ATOM 2379 C C . THR A 1 295 ? 29.902 9.779 -57.688 1.00 92.44 295 THR A C 1
ATOM 2381 O O . THR A 1 295 ? 30.468 10.656 -57.043 1.00 92.44 295 THR A O 1
ATOM 2384 N N . GLU A 1 296 ? 29.931 9.751 -59.022 1.00 93.19 296 GLU A N 1
ATOM 2385 C CA . GLU A 1 296 ? 30.648 10.763 -59.807 1.00 93.19 296 GLU A CA 1
ATOM 2386 C C . GLU A 1 296 ? 30.048 12.170 -59.617 1.00 93.19 296 GLU A C 1
ATOM 2388 O O . GLU A 1 296 ? 28.837 12.382 -59.725 1.00 93.19 296 GLU A O 1
ATOM 2393 N N . MET A 1 297 ? 30.910 13.158 -59.366 1.00 90.31 297 MET A N 1
ATOM 2394 C CA . MET A 1 297 ? 30.530 14.565 -59.283 1.00 90.31 297 MET A CA 1
ATOM 2395 C C . MET A 1 297 ? 30.321 15.151 -60.686 1.00 90.31 297 MET A C 1
ATOM 2397 O O . MET A 1 297 ? 31.205 15.095 -61.546 1.00 90.31 297 MET A O 1
ATOM 2401 N N . ILE A 1 298 ? 29.167 15.785 -60.913 1.00 90.62 298 ILE A N 1
ATOM 2402 C CA . ILE A 1 298 ? 28.857 16.450 -62.185 1.00 90.62 298 ILE A CA 1
ATOM 2403 C C . ILE A 1 298 ? 29.857 17.591 -62.429 1.00 90.62 298 ILE A C 1
ATOM 2405 O O . ILE A 1 298 ? 29.933 18.536 -61.647 1.00 90.62 298 ILE A O 1
ATOM 2409 N N . GLY A 1 299 ? 30.587 17.522 -63.548 1.00 86.69 299 GLY A N 1
ATOM 2410 C CA . GLY A 1 299 ? 31.519 18.569 -63.982 1.00 86.69 299 GLY A CA 1
ATOM 2411 C C . GLY A 1 299 ? 32.952 18.434 -63.459 1.00 86.69 299 GLY A C 1
ATOM 2412 O O . GLY A 1 299 ? 33.733 19.371 -63.615 1.00 86.69 299 GLY A O 1
ATOM 2413 N N . CYS A 1 300 ? 33.322 17.298 -62.861 1.00 86.06 300 CYS A N 1
ATOM 2414 C CA . CYS A 1 300 ? 34.704 17.077 -62.448 1.00 86.06 300 CYS A CA 1
ATOM 2415 C C . CYS A 1 300 ? 35.637 16.875 -63.656 1.00 86.06 300 CYS A C 1
ATOM 2417 O O . CYS A 1 300 ? 35.347 16.088 -64.559 1.00 86.06 300 CYS A O 1
ATOM 2419 N N . VAL A 1 301 ? 36.766 17.586 -63.666 1.00 79.25 301 VAL A N 1
ATOM 2420 C CA . VAL A 1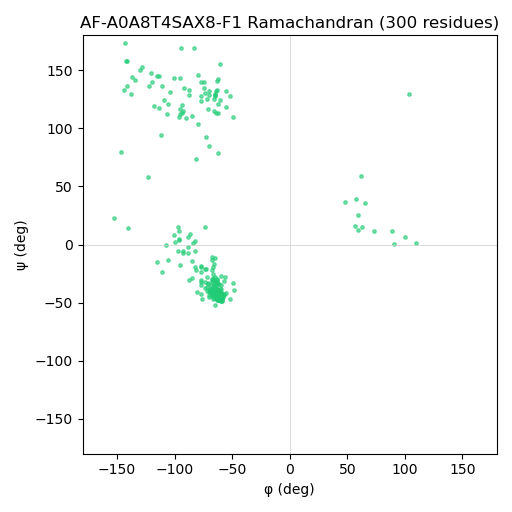 301 ? 37.809 17.472 -64.695 1.00 79.25 301 VAL A CA 1
ATOM 2421 C C . VAL A 1 301 ? 38.875 16.504 -64.179 1.00 79.25 301 VAL A C 1
ATOM 2423 O O . VAL A 1 301 ? 39.485 16.776 -63.146 1.00 79.25 301 VAL A O 1
ATOM 2426 N N . LYS A 1 302 ? 39.039 15.370 -64.873 1.00 72.44 302 LYS A N 1
ATOM 2427 C CA . LYS A 1 302 ? 40.023 14.319 -64.557 1.00 72.44 302 LYS A CA 1
ATOM 2428 C C . LYS A 1 302 ? 41.456 14.762 -64.835 1.00 72.44 302 LYS A C 1
ATOM 2430 O O . LYS A 1 302 ? 41.657 15.494 -65.832 1.00 72.44 302 LYS A O 1
#

Radius of gyration: 39.44 Å; Cα contacts (8 Å, |Δi|>4): 183; chains: 1; bounding box: 85×40×125 Å

Secondary structure (DSSP, 8-state):
-HHHHHHHHHHHHHHHHHHHHHHHHHHHHHHHHHHGGGS--SS-SSSHHHHHHHHHHHHHHHHHHHHHHHHHHHHHHHHHHHHHHHHHHHHHTTS-PPP---EE-TTT--EESSHHHHHHHHHHHHHHHHHHHHHHHHHHHHHHHHHHHHHHHHHHHHHHTT--HHHHHHHHHHHHHHHHHHHHHHHHH-GGGGG----HHHHHHHHHHHHHHHHHHHHT-----S----S-TTEEEE--TTTTT--EEEEPSS-TTSS---TT-TTSTTSPP---S-TTEEEEEETTTTEEEEEEPTT---